Protein AF-A0A161MKR1-F1 (afdb_monomer_lite)

Foldseek 3Di:
DDPVVVVVVVVVVCVVVVDDDDDDDDPVLFPDPCLVVLLVVLVVQLVVLVVQLVVLVVQLVVLVVVQVVQVVVDVDDDPVSVVSNVVSVVSNVVSVVSNVVSVVSNVVSVVVRCVVSVHDDCVVVVVVLVVLLVVLVVVVVVVCVVDPDDDDDPDDQDPPPPDPCNLVVCSVVSVNNVNVVVCVSCVPVVPD

InterPro domains:
  IPR045842 Protein furry, C-terminal [PF19421] (5-180)

Sequence (192 aa):
ENLSTQLANLTEFLSLECEPPIVWFSPDKVASSHLADTLRFGMLELQEHLETFLDKKDQASECIESLKVTLKLQENADMSVVLDMGRSLYKLHFQLVLLLEAANKMYSALNTTAQENSLQNLSGDVVSIKKQLLRAEEEMGMTASSLGSGVSEPNKSPSLSVEPDTLVRLLQEAKWGPALDLARATRGSLGS

Secondary structure (DSSP, 8-state):
--HHHHHHHHHHHHHH--SPPP----GGG---TTHHHHHHHHHHHHHHHHHHHHHHHHHHHHHHHHHHHHHHHSSS--HHHHHHHHHHHHHHHHHHHHHHHHHHHHHHHHHHHHHHTT----HHHHHHHHHHHHHHHHHHHHHHHHS----------------TTHHHHHHHTT-HHHHHHHHHHTTTTS--

Structure (mmCIF, N/CA/C/O backbone):
data_AF-A0A161MKR1-F1
#
_entry.id   AF-A0A161MKR1-F1
#
loop_
_atom_site.group_PDB
_atom_site.id
_atom_site.type_symbol
_atom_site.label_atom_id
_atom_site.label_alt_id
_atom_site.label_comp_id
_atom_site.label_asym_id
_atom_site.label_entity_id
_atom_site.label_seq_id
_atom_site.pdbx_PDB_ins_code
_atom_site.Cartn_x
_atom_site.Cartn_y
_atom_site.Cartn_z
_atom_site.occupancy
_atom_site.B_iso_or_equiv
_atom_site.auth_seq_id
_atom_site.auth_comp_id
_atom_site.auth_asym_id
_atom_site.auth_atom_id
_atom_site.pdbx_PDB_model_num
ATOM 1 N N . GLU A 1 1 ? -0.820 21.288 15.936 1.00 54.22 1 GLU A N 1
ATOM 2 C CA . GLU A 1 1 ? -2.023 20.850 15.193 1.00 54.22 1 GLU A CA 1
ATOM 3 C C . GLU A 1 1 ? -2.731 19.771 16.000 1.00 54.22 1 GLU A C 1
ATOM 5 O O . GLU A 1 1 ? -2.058 19.063 16.740 1.00 54.22 1 GLU A O 1
ATOM 10 N N . ASN A 1 2 ? -4.062 19.687 15.945 1.00 84.19 2 ASN A N 1
ATOM 11 C CA . ASN A 1 2 ? -4.817 18.648 16.652 1.00 84.19 2 ASN A CA 1
ATOM 12 C C . ASN A 1 2 ? -4.744 17.337 15.843 1.00 84.19 2 ASN A C 1
ATOM 14 O O . ASN A 1 2 ? -4.875 17.376 14.622 1.00 84.19 2 ASN A O 1
ATOM 18 N N . LEU A 1 3 ? -4.562 16.192 16.511 1.00 74.69 3 LEU A N 1
ATOM 19 C CA . LEU A 1 3 ? -4.560 14.850 15.905 1.00 74.69 3 LEU A CA 1
ATOM 20 C C . LEU A 1 3 ? -5.773 14.617 14.989 1.00 74.69 3 LEU A C 1
ATOM 22 O O . LEU A 1 3 ? -5.644 14.011 13.931 1.00 74.69 3 LEU A O 1
ATOM 26 N N . SER A 1 4 ? -6.937 15.152 15.366 1.00 76.62 4 SER A N 1
ATOM 27 C CA . SER A 1 4 ? -8.156 15.105 14.554 1.00 76.62 4 SER A CA 1
ATOM 28 C C . SER A 1 4 ? -7.967 15.770 13.187 1.00 76.62 4 SER A C 1
ATOM 30 O O . SER A 1 4 ? -8.320 15.195 12.163 1.00 76.62 4 SER A O 1
ATOM 32 N N . THR A 1 5 ? -7.330 16.944 13.146 1.00 87.44 5 THR A N 1
ATOM 33 C CA . THR A 1 5 ? -7.027 17.657 11.896 1.00 87.44 5 THR A CA 1
ATOM 34 C C . THR A 1 5 ? -6.037 16.875 11.036 1.00 87.44 5 THR A C 1
ATOM 36 O O . THR A 1 5 ? -6.224 16.771 9.831 1.00 87.44 5 THR A O 1
ATOM 39 N N . GLN A 1 6 ? -5.011 16.274 11.645 1.00 81.44 6 GLN A N 1
ATOM 40 C CA . GLN A 1 6 ? -4.031 15.463 10.914 1.00 81.44 6 GLN A CA 1
ATOM 41 C C . GLN A 1 6 ? -4.669 14.209 10.301 1.00 81.44 6 GLN A C 1
ATOM 43 O O . GLN A 1 6 ? -4.416 13.897 9.140 1.00 81.44 6 GLN A O 1
ATOM 48 N N . LEU A 1 7 ? -5.540 13.523 11.049 1.00 75.69 7 LEU A N 1
ATOM 49 C CA . LEU A 1 7 ? -6.280 12.360 10.556 1.00 75.69 7 LEU A CA 1
ATOM 50 C C . LEU A 1 7 ? -7.296 12.734 9.471 1.00 75.69 7 LEU A C 1
ATOM 52 O O . LEU A 1 7 ? -7.432 11.997 8.496 1.00 75.69 7 LEU A O 1
ATOM 56 N N . ALA A 1 8 ? -7.980 13.872 9.607 1.00 82.81 8 ALA A N 1
ATOM 57 C CA . ALA A 1 8 ? -8.905 14.370 8.592 1.00 82.81 8 ALA A CA 1
ATOM 58 C C . ALA A 1 8 ? -8.176 14.669 7.276 1.00 82.81 8 ALA A C 1
ATOM 60 O O . ALA A 1 8 ? -8.580 14.161 6.235 1.00 82.81 8 ALA A O 1
ATOM 61 N N . ASN A 1 9 ? -7.053 15.390 7.341 1.00 86.06 9 ASN A N 1
ATOM 62 C CA . ASN A 1 9 ? -6.234 15.699 6.169 1.00 86.06 9 ASN A CA 1
ATOM 63 C C . ASN A 1 9 ? -5.685 14.428 5.507 1.00 86.06 9 ASN A C 1
ATOM 65 O O . ASN A 1 9 ? -5.695 14.317 4.285 1.00 86.06 9 ASN A O 1
ATOM 69 N N . LEU A 1 10 ? -5.224 13.454 6.303 1.00 77.69 10 LEU A N 1
ATOM 70 C CA . LEU A 1 10 ? -4.766 12.166 5.781 1.00 77.69 10 LEU A CA 1
ATOM 71 C C . LEU A 1 10 ? -5.905 11.409 5.087 1.00 77.69 10 LEU A C 1
ATOM 73 O O . LEU A 1 10 ? -5.704 10.851 4.016 1.00 77.69 10 LEU A O 1
ATOM 77 N N . THR A 1 11 ? -7.101 11.404 5.676 1.00 77.56 11 THR A N 1
ATOM 78 C CA . THR A 1 11 ? -8.274 10.729 5.101 1.00 77.56 11 THR A CA 1
ATOM 79 C C . THR A 1 11 ? -8.707 11.389 3.795 1.00 77.56 11 THR A C 1
ATOM 81 O O . THR A 1 11 ? -8.963 10.692 2.819 1.00 77.56 11 THR A O 1
ATOM 84 N N . GLU A 1 12 ? -8.752 12.722 3.756 1.00 84.19 12 GLU A N 1
ATOM 85 C CA . GLU A 1 12 ? -9.051 13.486 2.544 1.00 84.19 12 GLU A CA 1
ATOM 86 C C . GLU A 1 12 ? -8.019 13.194 1.450 1.00 84.19 12 GLU A C 1
ATOM 88 O O . GLU A 1 12 ? -8.390 12.823 0.338 1.00 84.19 12 GLU A O 1
ATOM 93 N N . PHE A 1 13 ? -6.728 13.241 1.783 1.00 80.62 13 PHE A N 1
ATOM 94 C CA . PHE A 1 13 ? -5.648 12.898 0.862 1.00 80.62 13 PHE A CA 1
ATOM 95 C C . PHE A 1 13 ? -5.786 11.474 0.297 1.00 80.62 13 PHE A C 1
ATOM 97 O O . PHE A 1 13 ? -5.771 11.291 -0.917 1.00 80.62 13 PHE A O 1
ATOM 104 N N . LEU A 1 14 ? -5.994 10.474 1.159 1.00 71.38 14 LEU A N 1
ATOM 105 C CA . LEU A 1 14 ? -6.173 9.077 0.745 1.00 71.38 14 LEU A CA 1
ATOM 106 C C . LEU A 1 14 ? -7.455 8.858 -0.072 1.00 71.38 14 LEU A C 1
ATOM 108 O O . LEU A 1 14 ? -7.502 7.963 -0.907 1.00 71.38 14 LEU A O 1
ATOM 112 N N . SER A 1 15 ? -8.496 9.664 0.150 1.00 71.81 15 SER A N 1
ATOM 113 C CA . SER A 1 15 ? -9.732 9.596 -0.638 1.00 71.81 15 SER A CA 1
ATOM 114 C C . SER A 1 15 ? -9.570 10.157 -2.055 1.00 71.81 15 SER A C 1
ATOM 116 O O . SER A 1 15 ? -10.265 9.717 -2.970 1.00 71.81 15 SER A O 1
ATOM 118 N N . LEU A 1 16 ? -8.644 11.103 -2.243 1.00 75.44 16 LEU A N 1
ATOM 119 C CA . LEU A 1 16 ? -8.325 11.710 -3.536 1.00 75.44 16 LEU A CA 1
ATOM 120 C C . LEU A 1 16 ? -7.340 10.845 -4.340 1.00 75.44 16 LEU A C 1
ATOM 122 O O . LEU A 1 16 ? -7.500 10.688 -5.549 1.00 75.44 16 LEU A O 1
ATOM 126 N N . GLU A 1 17 ? -6.366 10.235 -3.665 1.00 66.50 17 GLU A N 1
ATOM 127 C CA . GLU A 1 17 ? -5.363 9.342 -4.255 1.00 66.50 17 GLU A CA 1
ATOM 128 C C . GLU A 1 17 ? -5.824 7.876 -4.150 1.00 66.50 17 GLU A C 1
ATOM 130 O O . GLU A 1 17 ? -5.346 7.096 -3.330 1.00 66.50 17 GLU A O 1
ATOM 135 N N . CYS A 1 18 ? -6.802 7.494 -4.979 1.00 56.03 18 CYS A N 1
ATOM 136 C CA . CYS A 1 18 ? -7.419 6.157 -4.956 1.00 56.03 18 CYS A CA 1
ATOM 137 C C . CYS A 1 18 ? -6.529 5.021 -5.497 1.00 56.03 18 CYS A C 1
ATOM 139 O O . CYS A 1 18 ? -6.933 3.858 -5.442 1.00 56.03 18 CYS A O 1
ATOM 141 N N . GLU A 1 19 ? -5.357 5.321 -6.057 1.00 62.44 19 GLU A N 1
ATOM 142 C CA . GLU A 1 19 ? -4.510 4.305 -6.679 1.00 62.44 19 GLU A CA 1
ATOM 143 C C . GLU A 1 19 ? -3.335 3.952 -5.757 1.00 62.44 19 GLU A C 1
ATOM 145 O O . GLU A 1 19 ? -2.574 4.842 -5.367 1.00 62.44 19 GLU A O 1
ATOM 150 N N . PRO A 1 20 ? -3.162 2.671 -5.380 1.00 64.69 20 PRO A N 1
ATOM 151 C CA . PRO A 1 20 ? -2.010 2.266 -4.589 1.00 64.69 20 PRO A CA 1
ATOM 152 C C . PRO A 1 20 ? -0.715 2.602 -5.345 1.00 64.69 20 PRO A C 1
ATOM 154 O O . PRO A 1 20 ? -0.690 2.542 -6.578 1.00 64.69 20 PRO A O 1
ATOM 157 N N . PRO A 1 21 ? 0.379 2.937 -4.638 1.00 71.19 21 PRO A N 1
ATOM 158 C CA . PRO A 1 21 ? 1.634 3.284 -5.286 1.00 71.19 21 PRO A CA 1
ATOM 159 C C . PRO A 1 21 ? 2.131 2.105 -6.126 1.00 71.19 21 PRO A C 1
ATOM 161 O O . PRO A 1 21 ? 2.416 1.024 -5.609 1.00 71.19 21 PRO A O 1
ATOM 164 N N . ILE A 1 22 ? 2.244 2.322 -7.435 1.00 80.00 22 ILE A N 1
ATOM 165 C CA . ILE A 1 22 ? 2.792 1.334 -8.362 1.00 80.00 22 ILE A CA 1
ATOM 166 C C . ILE A 1 22 ? 4.293 1.578 -8.478 1.00 80.00 22 ILE A C 1
ATOM 168 O O . ILE A 1 22 ? 4.731 2.682 -8.802 1.00 80.00 22 ILE A O 1
ATOM 172 N N . VAL A 1 23 ? 5.085 0.536 -8.237 1.00 81.81 23 VAL A N 1
ATOM 173 C CA . VAL A 1 23 ? 6.545 0.610 -8.292 1.00 81.81 23 VAL A CA 1
ATOM 174 C C . VAL A 1 23 ? 7.048 -0.233 -9.454 1.00 81.81 23 VAL A C 1
ATOM 176 O O . VAL A 1 23 ? 6.822 -1.439 -9.498 1.00 81.81 23 VAL A O 1
ATOM 179 N N . TRP A 1 24 ? 7.759 0.415 -10.374 1.00 84.50 24 TRP A N 1
ATOM 180 C CA . TRP A 1 24 ? 8.442 -0.229 -11.490 1.00 84.50 24 TRP A CA 1
ATOM 181 C C . TRP A 1 24 ? 9.943 -0.015 -11.351 1.00 84.50 24 TRP A C 1
ATOM 183 O O . TRP A 1 24 ? 10.399 1.103 -11.119 1.00 84.50 24 TRP A O 1
ATOM 193 N N . PHE A 1 25 ? 10.715 -1.081 -11.519 1.00 81.50 25 PHE A N 1
ATOM 194 C CA . PHE A 1 25 ? 12.168 -1.016 -11.594 1.00 81.50 25 PHE A CA 1
ATOM 195 C C . PHE A 1 25 ? 12.673 -2.072 -12.572 1.00 81.50 25 PHE A C 1
ATOM 197 O O . PHE A 1 25 ? 12.031 -3.102 -12.767 1.00 81.50 25 PHE A O 1
ATOM 204 N N . SER A 1 26 ? 13.822 -1.817 -13.194 1.00 81.81 26 SER A N 1
ATOM 205 C CA . SER A 1 26 ? 14.483 -2.794 -14.058 1.00 81.81 26 SER A CA 1
ATOM 206 C C . SER A 1 26 ? 15.200 -3.832 -13.189 1.00 81.81 26 SER A C 1
ATOM 208 O O . SER A 1 26 ? 16.160 -3.456 -12.509 1.00 81.81 26 SER A O 1
ATOM 210 N N . PRO A 1 27 ? 14.796 -5.118 -13.205 1.00 74.88 27 PRO A N 1
ATOM 211 C CA . PRO A 1 27 ? 15.421 -6.143 -12.366 1.00 74.88 27 PRO A CA 1
ATOM 212 C C . PRO A 1 27 ? 16.925 -6.278 -12.634 1.00 74.88 27 PRO A C 1
ATOM 214 O O . PRO A 1 27 ? 17.706 -6.401 -11.698 1.00 74.88 27 PRO A O 1
ATOM 217 N N . ASP A 1 28 ? 17.347 -6.123 -13.894 1.00 81.38 28 ASP A N 1
ATOM 218 C CA . ASP A 1 28 ? 18.756 -6.207 -14.314 1.00 81.38 28 ASP A CA 1
ATOM 219 C C . ASP A 1 28 ? 19.642 -5.082 -13.756 1.00 81.38 28 ASP A C 1
ATOM 221 O O . ASP A 1 28 ? 20.869 -5.147 -13.825 1.00 81.38 28 ASP A O 1
ATOM 225 N N . LYS A 1 29 ? 19.026 -4.008 -13.248 1.00 80.81 29 LYS A N 1
ATOM 226 C CA . LYS A 1 29 ? 19.715 -2.857 -12.650 1.00 80.81 29 LYS A CA 1
ATOM 227 C C . LYS A 1 29 ? 19.766 -2.927 -11.128 1.00 80.81 29 LYS A C 1
ATOM 229 O O . LYS A 1 29 ? 20.368 -2.050 -10.520 1.00 80.81 29 LYS A O 1
ATOM 234 N N . VAL A 1 30 ? 19.147 -3.938 -10.520 1.00 82.38 30 VAL A N 1
ATOM 235 C CA . VAL A 1 30 ? 19.107 -4.117 -9.071 1.00 82.38 30 VAL A CA 1
ATOM 236 C C . VAL A 1 30 ? 19.958 -5.320 -8.689 1.00 82.38 30 VAL A C 1
ATOM 238 O O . VAL A 1 30 ? 19.573 -6.467 -8.894 1.00 82.38 30 VAL A O 1
ATOM 241 N N . ALA A 1 31 ? 21.107 -5.069 -8.067 1.00 67.75 31 ALA A N 1
ATOM 242 C CA . ALA A 1 31 ? 22.002 -6.102 -7.550 1.00 67.75 31 ALA A CA 1
ATOM 243 C C . ALA A 1 31 ? 21.529 -6.670 -6.193 1.00 67.75 31 ALA A C 1
ATOM 245 O O . ALA A 1 31 ? 22.330 -6.880 -5.286 1.00 67.75 31 ALA A O 1
ATOM 246 N N . SER A 1 32 ? 20.222 -6.895 -6.025 1.00 71.44 32 SER A N 1
ATOM 247 C CA . SER A 1 32 ? 19.640 -7.464 -4.804 1.00 71.44 32 SER A CA 1
ATOM 248 C C . SER A 1 32 ? 18.828 -8.707 -5.136 1.00 71.44 32 SER A C 1
ATOM 250 O O . SER A 1 32 ? 17.722 -8.621 -5.669 1.00 71.44 32 SER A O 1
ATOM 252 N N . SER A 1 33 ? 19.358 -9.873 -4.762 1.00 70.62 33 SER A N 1
ATOM 253 C CA . SER A 1 33 ? 18.673 -11.165 -4.897 1.00 70.62 33 SER A CA 1
ATOM 254 C C . SER A 1 33 ? 17.444 -11.302 -3.996 1.00 70.62 33 SER A C 1
ATOM 256 O O . SER A 1 33 ? 16.689 -12.253 -4.157 1.00 70.62 33 SER A O 1
ATOM 258 N N . HIS A 1 34 ? 17.242 -10.379 -3.049 1.00 83.62 34 HIS A N 1
ATOM 259 C CA . HIS A 1 34 ? 16.217 -10.493 -2.010 1.00 83.62 34 HIS A CA 1
ATOM 260 C C . HIS A 1 34 ? 15.197 -9.353 -2.011 1.00 83.62 34 HIS A C 1
ATOM 262 O O . HIS A 1 34 ? 14.230 -9.430 -1.254 1.00 83.62 34 HIS A O 1
ATOM 268 N N . LEU A 1 35 ? 15.361 -8.307 -2.836 1.00 87.94 35 LEU A N 1
ATOM 269 C CA . LEU A 1 35 ? 14.391 -7.205 -2.879 1.00 87.94 35 LEU A CA 1
ATOM 270 C C . LEU A 1 35 ? 12.998 -7.724 -3.255 1.00 87.94 35 LEU A C 1
ATOM 272 O O . LEU A 1 35 ? 12.030 -7.401 -2.577 1.00 87.94 35 LEU A O 1
ATOM 276 N N . ALA A 1 36 ? 12.899 -8.558 -4.293 1.00 85.50 36 ALA A N 1
ATOM 277 C CA . ALA A 1 36 ? 11.621 -9.106 -4.744 1.00 85.50 36 ALA A CA 1
ATOM 278 C C . ALA A 1 36 ? 10.895 -9.873 -3.625 1.00 85.50 36 ALA A C 1
ATOM 280 O O . ALA A 1 36 ? 9.714 -9.630 -3.381 1.00 85.50 36 ALA A O 1
ATOM 281 N N . ASP A 1 37 ? 11.613 -10.729 -2.896 1.00 89.69 37 ASP A N 1
ATOM 282 C CA . ASP A 1 37 ? 11.064 -11.469 -1.758 1.00 89.69 37 ASP A CA 1
ATOM 283 C C . ASP A 1 37 ? 10.696 -10.540 -0.597 1.00 89.69 37 ASP A C 1
ATOM 285 O O . ASP A 1 37 ? 9.618 -10.668 -0.025 1.00 89.69 37 ASP A O 1
ATOM 289 N N . THR A 1 38 ? 11.542 -9.553 -0.290 1.00 91.62 38 THR A N 1
ATOM 290 C CA . THR A 1 38 ? 11.280 -8.550 0.756 1.00 91.62 38 THR A CA 1
ATOM 291 C C . THR A 1 38 ? 9.985 -7.791 0.478 1.00 91.62 38 THR A C 1
ATOM 293 O O . THR A 1 38 ? 9.154 -7.637 1.369 1.00 91.62 38 THR A O 1
ATOM 296 N N . LEU A 1 39 ? 9.778 -7.352 -0.767 1.00 90.81 39 LEU A N 1
ATOM 297 C CA . LEU A 1 39 ? 8.555 -6.658 -1.169 1.00 90.81 39 LEU A CA 1
ATOM 298 C C . LEU A 1 39 ? 7.351 -7.595 -1.198 1.00 90.81 39 LEU A C 1
ATOM 300 O O . LEU A 1 39 ? 6.266 -7.193 -0.791 1.00 90.81 39 LEU A O 1
ATOM 304 N N . ARG A 1 40 ? 7.532 -8.842 -1.645 1.00 90.69 40 ARG A N 1
ATOM 305 C CA . ARG A 1 40 ? 6.470 -9.851 -1.660 1.00 90.69 40 ARG A CA 1
ATOM 306 C C . ARG A 1 40 ? 5.978 -10.158 -0.247 1.00 90.69 40 ARG A C 1
ATOM 308 O O . ARG A 1 40 ? 4.775 -10.123 -0.014 1.00 90.69 40 ARG A O 1
ATOM 315 N N . PHE A 1 41 ? 6.881 -10.453 0.685 1.00 94.94 41 PHE A N 1
ATOM 316 C CA . PHE A 1 41 ? 6.515 -10.734 2.074 1.00 94.94 41 PHE A CA 1
ATOM 317 C C . PHE A 1 41 ? 5.992 -9.487 2.785 1.00 94.94 41 PHE A C 1
ATOM 319 O O . PHE A 1 41 ? 4.982 -9.581 3.474 1.00 94.94 41 PHE A O 1
ATOM 326 N N . GLY A 1 42 ? 6.598 -8.321 2.545 1.00 94.06 42 GLY A N 1
ATOM 327 C CA . GLY A 1 42 ? 6.088 -7.053 3.064 1.00 94.06 42 GLY A CA 1
ATOM 328 C C . GLY A 1 42 ? 4.667 -6.750 2.581 1.00 94.06 42 GLY A C 1
ATOM 329 O O . GLY A 1 42 ? 3.843 -6.290 3.361 1.00 94.06 42 GLY A O 1
ATOM 330 N N . MET A 1 43 ? 4.338 -7.069 1.323 1.00 92.25 43 MET A N 1
ATOM 331 C CA . MET A 1 43 ? 2.982 -6.896 0.796 1.00 92.25 43 MET A CA 1
ATOM 332 C C . MET A 1 43 ? 1.974 -7.817 1.493 1.00 92.25 43 MET A C 1
ATOM 334 O O . MET A 1 43 ? 0.854 -7.397 1.766 1.00 92.25 43 MET A O 1
ATOM 338 N N . LEU A 1 44 ? 2.366 -9.059 1.799 1.00 95.81 44 LEU A N 1
ATOM 339 C CA . LEU A 1 44 ? 1.517 -9.988 2.551 1.00 95.81 44 LEU A CA 1
ATOM 340 C C . LEU A 1 44 ? 1.286 -9.499 3.989 1.00 95.81 44 LEU A C 1
ATOM 342 O O . LEU A 1 44 ? 0.151 -9.508 4.453 1.00 95.81 44 LEU A O 1
ATOM 346 N N . GLU A 1 45 ? 2.333 -9.013 4.662 1.00 97.00 45 GLU A N 1
ATOM 347 C CA . GLU A 1 45 ? 2.231 -8.398 5.995 1.00 97.00 45 GLU A CA 1
ATOM 348 C C . GLU A 1 45 ? 1.311 -7.165 5.971 1.00 97.00 45 GLU A C 1
ATOM 350 O O . GLU A 1 45 ? 0.418 -7.023 6.809 1.00 97.00 45 GLU A O 1
ATOM 355 N N . LEU A 1 46 ? 1.472 -6.294 4.969 1.00 94.44 46 LEU A N 1
ATOM 356 C CA . LEU A 1 46 ? 0.625 -5.119 4.775 1.00 94.44 46 LEU A CA 1
ATOM 357 C C . LEU A 1 46 ? -0.843 -5.510 4.556 1.00 94.44 46 LEU A C 1
ATOM 359 O O . LEU A 1 46 ? -1.736 -4.887 5.131 1.00 94.44 46 LEU A O 1
ATOM 363 N N . GLN A 1 47 ? -1.092 -6.545 3.750 1.00 94.69 47 GLN A N 1
ATOM 364 C CA . GLN A 1 47 ? -2.431 -7.067 3.495 1.00 94.69 47 GLN A CA 1
ATOM 365 C C . GLN A 1 47 ? -3.080 -7.596 4.780 1.00 94.69 47 GLN A C 1
ATOM 367 O O . GLN A 1 47 ? -4.223 -7.243 5.066 1.00 94.69 47 GLN A O 1
ATOM 372 N N . GLU A 1 48 ? -2.355 -8.380 5.579 1.00 97.88 48 GLU A N 1
ATOM 373 C CA . GLU A 1 48 ? -2.853 -8.907 6.854 1.00 97.88 48 GLU A CA 1
ATOM 374 C C . GLU A 1 48 ? -3.179 -7.776 7.842 1.00 97.88 48 GLU A C 1
ATOM 376 O O . GLU A 1 48 ? -4.229 -7.7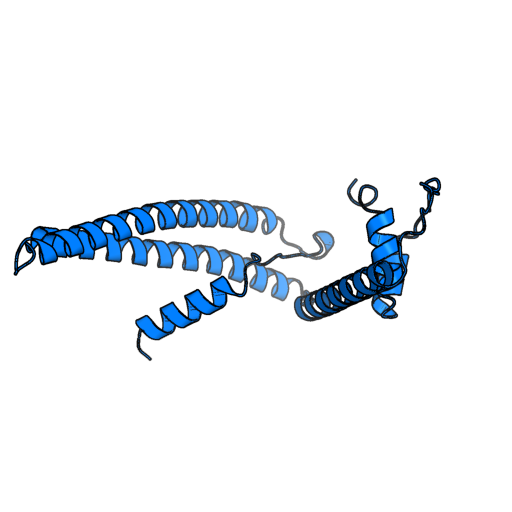75 8.496 1.00 97.88 48 GLU A O 1
ATOM 381 N N . HIS A 1 49 ? -2.311 -6.764 7.928 1.00 97.31 49 HIS A N 1
ATOM 382 C CA . HIS A 1 49 ? -2.571 -5.585 8.749 1.00 97.31 49 HIS A CA 1
ATOM 383 C C . HIS A 1 49 ? -3.773 -4.776 8.265 1.00 97.31 49 HIS A C 1
ATOM 385 O O . HIS A 1 49 ? -4.507 -4.254 9.107 1.00 97.31 49 HIS A O 1
ATOM 391 N N . LEU A 1 50 ? -3.989 -4.678 6.951 1.00 95.38 50 LEU A N 1
ATOM 392 C CA . LEU A 1 50 ? -5.126 -3.973 6.367 1.00 95.38 50 LEU A CA 1
ATOM 393 C C . LEU A 1 50 ? -6.440 -4.706 6.646 1.00 95.38 50 LEU A C 1
ATOM 395 O O . LEU A 1 50 ? -7.388 -4.078 7.108 1.00 95.38 50 LEU A O 1
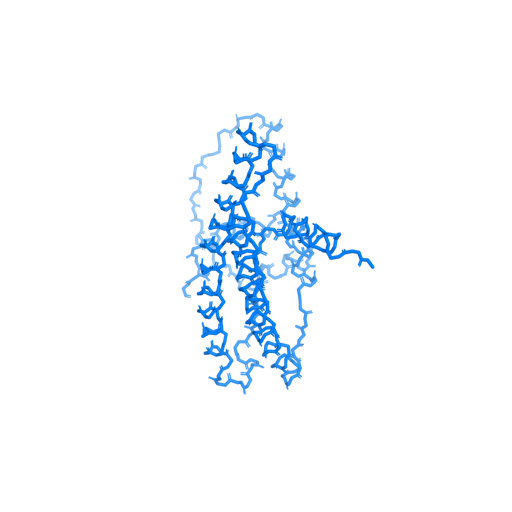ATOM 399 N N . GLU A 1 51 ? -6.490 -6.017 6.420 1.00 96.75 51 GLU A N 1
ATOM 400 C CA . GLU A 1 51 ? -7.660 -6.850 6.727 1.00 96.75 51 GLU A CA 1
ATOM 401 C C . GLU A 1 51 ? -8.032 -6.724 8.208 1.00 96.75 51 GLU A C 1
ATOM 403 O O . GLU A 1 51 ? -9.141 -6.324 8.563 1.00 96.75 51 GLU A O 1
ATOM 408 N N . THR A 1 52 ? -7.040 -6.893 9.082 1.00 98.19 52 THR A N 1
ATOM 409 C CA . THR A 1 52 ? -7.221 -6.746 10.526 1.00 98.19 52 THR A CA 1
ATOM 410 C C . THR A 1 52 ? -7.651 -5.325 10.927 1.00 98.19 52 THR A C 1
ATOM 412 O O . THR A 1 52 ? -8.385 -5.136 11.903 1.00 98.19 52 THR A O 1
ATOM 415 N N . PHE A 1 53 ? -7.161 -4.294 10.230 1.00 96.62 53 PHE A N 1
ATOM 416 C CA . PHE A 1 53 ? -7.564 -2.907 10.462 1.00 96.62 53 PHE A CA 1
ATOM 417 C C . PHE A 1 53 ? -9.034 -2.692 10.098 1.00 96.62 53 PHE A C 1
ATOM 419 O O . PHE A 1 53 ? -9.753 -2.056 10.869 1.00 96.62 53 PHE A O 1
ATOM 426 N N . LEU A 1 54 ? -9.490 -3.247 8.971 1.00 95.50 54 LEU A N 1
ATOM 427 C CA . LEU A 1 54 ? -10.882 -3.159 8.531 1.00 95.50 54 LEU A CA 1
ATOM 428 C C . LEU A 1 54 ? -11.830 -3.841 9.527 1.00 95.50 54 LEU A C 1
ATOM 430 O O . LEU A 1 54 ? -12.798 -3.207 9.946 1.00 95.50 54 LEU A O 1
ATOM 434 N N . ASP A 1 55 ? -11.488 -5.034 10.020 1.00 97.88 55 ASP A N 1
ATOM 435 C CA . ASP A 1 55 ? -12.267 -5.722 11.060 1.00 97.88 55 ASP A CA 1
ATOM 436 C C . ASP A 1 55 ? -12.376 -4.892 12.347 1.00 97.88 55 ASP A C 1
ATOM 438 O O . ASP A 1 55 ? -13.441 -4.753 12.953 1.00 97.88 55 ASP A O 1
ATOM 442 N N . LYS A 1 56 ? -11.257 -4.303 12.787 1.00 97.12 56 LYS A N 1
ATOM 443 C CA . LYS A 1 56 ? -11.230 -3.440 13.976 1.00 97.12 56 LYS A CA 1
ATOM 444 C C . LYS A 1 56 ? -12.000 -2.139 13.763 1.00 97.12 56 LYS A C 1
ATOM 446 O O . LYS A 1 56 ? -12.549 -1.602 14.725 1.00 97.12 56 LYS A O 1
ATOM 451 N N . LYS A 1 57 ? -12.029 -1.618 12.534 1.00 96.00 57 LYS A N 1
ATOM 452 C CA . LYS A 1 57 ? -12.777 -0.410 12.169 1.00 96.00 57 LYS A CA 1
ATOM 453 C C . LYS A 1 57 ? -14.275 -0.681 12.276 1.00 96.00 57 LYS A C 1
ATOM 455 O O . LYS A 1 57 ? -14.988 0.137 12.856 1.00 96.00 57 LYS A O 1
ATOM 460 N N . ASP A 1 58 ? -14.728 -1.839 11.806 1.00 97.06 58 ASP A N 1
ATOM 461 C CA . ASP A 1 58 ? -16.127 -2.249 11.924 1.00 97.06 58 ASP A CA 1
ATOM 462 C C . ASP A 1 58 ? -16.512 -2.469 13.402 1.00 97.06 58 ASP A C 1
ATOM 464 O O . ASP A 1 58 ? -17.487 -1.879 13.869 1.00 97.06 58 ASP A O 1
ATOM 468 N N . GLN A 1 59 ? -15.672 -3.150 14.197 1.00 96.31 59 GLN A N 1
ATOM 469 C CA . GLN A 1 59 ? -15.870 -3.280 15.656 1.00 96.31 59 GLN A CA 1
ATOM 470 C C . GLN A 1 59 ? -15.936 -1.923 16.375 1.00 96.31 59 GLN A C 1
ATOM 472 O O . GLN A 1 59 ? -16.767 -1.711 17.260 1.00 96.31 59 GLN A O 1
ATOM 477 N N . ALA A 1 60 ? -15.059 -0.980 16.018 1.00 96.25 60 ALA A N 1
ATOM 478 C CA . ALA A 1 60 ? -15.085 0.357 16.600 1.00 96.25 60 ALA A CA 1
ATOM 479 C C . ALA A 1 60 ? -16.367 1.115 16.238 1.00 96.25 60 ALA A C 1
ATOM 481 O O . ALA A 1 60 ? -16.952 1.772 17.101 1.00 96.25 60 ALA A O 1
ATOM 482 N N . SER A 1 61 ? -16.835 0.975 14.995 1.00 95.38 61 SER A N 1
ATOM 483 C CA . SER A 1 61 ? -18.100 1.547 14.537 1.00 95.38 61 SER A CA 1
ATOM 484 C C . SER A 1 61 ? -19.295 0.992 15.320 1.00 95.38 61 SER A C 1
ATOM 486 O O . SER A 1 61 ? -20.161 1.761 15.740 1.00 95.38 61 SER A O 1
ATOM 488 N N . GLU A 1 62 ? -19.327 -0.315 15.585 1.00 95.44 62 GLU A N 1
ATOM 489 C CA . GLU A 1 62 ? -20.372 -0.951 16.399 1.00 95.44 62 GLU A CA 1
ATOM 490 C C . GLU A 1 62 ? -20.376 -0.439 17.847 1.00 95.44 62 GLU A C 1
ATOM 492 O O . GLU A 1 62 ? -21.436 -0.099 18.379 1.00 95.44 62 GLU A O 1
ATOM 497 N N . CYS A 1 63 ? -19.203 -0.308 18.483 1.00 94.12 63 CYS A N 1
ATOM 498 C CA . CYS A 1 63 ? -19.107 0.255 19.834 1.00 94.12 63 CYS A CA 1
ATOM 499 C C . CYS A 1 63 ? -19.599 1.710 19.894 1.00 94.12 63 CYS A C 1
ATOM 501 O O . CYS A 1 63 ? -20.292 2.087 20.842 1.00 94.12 63 CYS A O 1
ATOM 503 N N . ILE A 1 64 ? -19.265 2.524 18.885 1.00 94.50 64 ILE A N 1
ATOM 504 C CA . ILE A 1 64 ? -19.729 3.915 18.785 1.00 94.50 64 ILE A CA 1
ATOM 505 C C . ILE A 1 64 ? -21.253 3.965 18.640 1.00 94.50 64 ILE A C 1
ATOM 507 O O . ILE A 1 64 ? -21.907 4.767 19.311 1.00 94.50 64 ILE A O 1
ATOM 511 N N . GLU A 1 65 ? -21.839 3.117 17.793 1.00 92.88 65 GLU A N 1
ATOM 512 C CA . GLU A 1 65 ? -23.293 3.088 17.621 1.00 92.88 65 GLU A CA 1
ATOM 513 C C . GLU A 1 65 ? -24.004 2.612 18.895 1.00 92.88 65 GLU A C 1
ATOM 515 O O . GLU A 1 65 ? -24.986 3.226 19.312 1.00 92.88 65 GLU A O 1
ATOM 520 N N . SER A 1 66 ? -23.460 1.604 19.583 1.00 90.81 66 SER A N 1
ATOM 521 C CA . SER A 1 66 ? -23.968 1.144 20.883 1.00 90.81 66 SER A CA 1
ATOM 522 C C . SER A 1 66 ? -23.971 2.261 21.937 1.00 90.81 66 SER A C 1
ATOM 524 O O . SER A 1 66 ? -24.974 2.478 22.629 1.00 90.81 66 SER A O 1
ATOM 526 N N . LEU A 1 67 ? -22.893 3.052 22.011 1.00 91.31 67 LEU A N 1
ATOM 527 C CA . LEU A 1 67 ? -22.833 4.212 22.900 1.00 91.31 67 LEU A CA 1
ATOM 528 C C . LEU A 1 67 ? -23.889 5.264 22.527 1.00 91.31 67 LEU A C 1
ATOM 530 O O . LEU A 1 67 ? -24.588 5.771 23.404 1.00 91.31 67 LEU A O 1
ATOM 534 N N . LYS A 1 68 ? -24.051 5.568 21.232 1.00 90.94 68 LYS A N 1
ATOM 535 C CA . LYS A 1 68 ? -25.069 6.518 20.748 1.00 90.94 68 LYS A CA 1
ATOM 536 C C . LYS A 1 68 ? -26.487 6.072 21.095 1.00 90.94 68 LYS A C 1
ATOM 538 O O . LYS A 1 68 ? -27.308 6.911 21.457 1.00 90.94 68 LYS A O 1
ATOM 543 N N . VAL A 1 69 ? -26.788 4.779 20.979 1.00 90.69 69 VAL A N 1
ATOM 544 C CA . VAL A 1 69 ? -28.087 4.215 21.375 1.00 90.69 69 VAL A CA 1
ATOM 545 C C . VAL A 1 69 ? -28.287 4.339 22.885 1.00 90.69 69 VAL A C 1
ATOM 547 O O . VAL A 1 69 ? -29.336 4.812 23.317 1.00 90.69 69 VAL A O 1
ATOM 550 N N . THR A 1 70 ? -27.273 3.999 23.683 1.00 88.44 70 THR A N 1
ATOM 551 C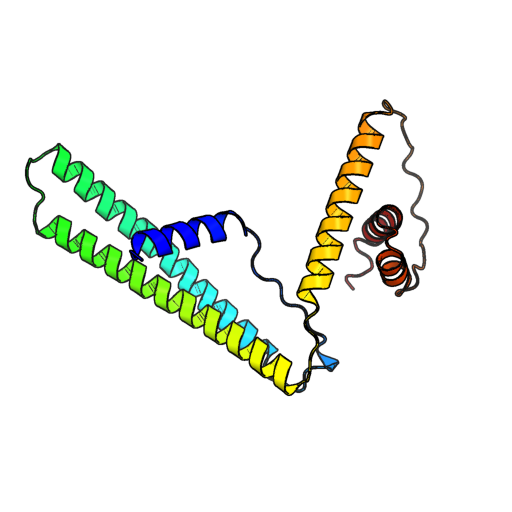 CA . THR A 1 70 ? -27.332 4.089 25.152 1.00 88.44 70 THR A CA 1
ATOM 552 C C . THR A 1 70 ? -27.614 5.520 25.614 1.00 88.44 70 THR A C 1
ATOM 554 O O . THR A 1 70 ? -28.532 5.735 26.399 1.00 88.44 70 THR A O 1
ATOM 557 N N . LEU A 1 71 ? -26.912 6.509 25.049 1.00 88.75 71 LEU A N 1
ATOM 558 C CA . LEU A 1 71 ? -27.110 7.934 25.353 1.00 88.75 71 LEU A CA 1
ATOM 559 C C . LEU A 1 71 ? -28.493 8.472 24.944 1.00 88.75 71 LEU A C 1
ATOM 561 O O . LEU A 1 71 ? -28.950 9.473 25.487 1.00 88.75 71 LEU A O 1
ATOM 565 N N . LYS A 1 72 ? -29.166 7.845 23.970 1.00 89.00 72 LYS A N 1
ATOM 566 C CA . LYS A 1 72 ? -30.546 8.203 23.595 1.00 89.00 72 LYS A CA 1
ATOM 567 C C . LYS A 1 72 ? -31.586 7.610 24.545 1.00 89.00 72 LYS A C 1
ATOM 569 O O . LYS A 1 72 ? -32.670 8.172 24.669 1.00 89.00 72 LYS A O 1
ATOM 574 N N . LEU A 1 73 ? -31.292 6.459 25.150 1.00 87.81 73 LEU A N 1
ATOM 575 C CA . LEU A 1 73 ? -32.213 5.727 26.025 1.00 87.81 73 LEU A CA 1
ATOM 576 C C . LEU A 1 73 ? -32.052 6.101 27.503 1.00 87.81 73 LEU A C 1
ATOM 578 O O . LEU A 1 73 ? -33.004 5.972 28.270 1.00 87.81 73 LEU A O 1
ATOM 582 N N . GLN A 1 74 ? -30.864 6.546 27.907 1.00 81.94 74 GLN A N 1
ATOM 583 C CA . GLN A 1 74 ? -30.526 6.939 29.272 1.00 81.94 74 GLN A CA 1
ATOM 584 C C . GLN A 1 74 ? -29.669 8.209 29.238 1.00 81.94 74 GLN A C 1
ATOM 586 O O . GLN A 1 74 ? -28.801 8.343 28.381 1.00 81.94 74 GLN A O 1
ATOM 591 N N . GLU A 1 75 ? -29.881 9.131 30.184 1.00 74.19 75 GLU A N 1
ATOM 592 C CA . GLU A 1 75 ? -29.117 10.392 30.242 1.00 74.19 75 GLU A CA 1
ATOM 593 C C . GLU A 1 75 ? -27.609 10.169 30.448 1.00 74.19 75 GLU A C 1
ATOM 595 O O . GLU A 1 75 ? -26.805 10.989 30.010 1.00 74.19 75 GLU A O 1
ATOM 600 N N . ASN A 1 76 ? -27.218 9.046 31.063 1.00 76.88 76 ASN A N 1
ATOM 601 C CA . ASN A 1 76 ? -25.825 8.693 31.319 1.00 76.88 76 ASN A CA 1
ATOM 602 C C . ASN A 1 76 ? -25.499 7.321 30.728 1.00 76.88 76 ASN A C 1
ATOM 604 O O . ASN A 1 76 ? -26.184 6.340 31.013 1.00 76.88 76 ASN A O 1
ATOM 608 N N . ALA A 1 77 ? -24.422 7.249 29.944 1.00 77.56 77 ALA A N 1
ATOM 609 C CA . ALA A 1 77 ? -23.890 5.977 29.475 1.00 77.56 77 ALA A CA 1
ATOM 610 C C . ALA A 1 77 ? -23.251 5.197 30.630 1.00 77.56 77 ALA A C 1
ATOM 612 O O . ALA A 1 77 ? -22.532 5.772 31.451 1.00 77.56 77 ALA A O 1
ATOM 613 N N . ASP A 1 78 ? -23.471 3.881 30.659 1.00 85.56 78 ASP A N 1
ATOM 614 C CA . ASP A 1 78 ? -22.730 2.989 31.547 1.00 85.56 78 ASP A CA 1
ATOM 615 C C . ASP A 1 78 ? -21.223 3.110 31.257 1.00 85.56 78 ASP A C 1
ATOM 617 O O . ASP A 1 78 ? -20.777 3.084 30.105 1.00 85.56 78 ASP A O 1
ATOM 621 N N . MET A 1 79 ? -20.432 3.239 32.324 1.00 88.75 79 MET A N 1
ATOM 622 C CA . MET A 1 79 ? -18.973 3.271 32.275 1.00 88.75 79 MET A CA 1
ATOM 623 C C . MET A 1 79 ? -18.418 2.066 31.501 1.00 88.75 79 MET A C 1
ATOM 625 O O . MET A 1 79 ? -17.414 2.212 30.806 1.00 88.75 79 MET A O 1
ATOM 629 N N . SER A 1 80 ? -19.074 0.900 31.576 1.00 88.38 80 SER A N 1
ATOM 630 C CA . SER A 1 80 ? -18.682 -0.301 30.825 1.00 88.38 80 SER A CA 1
ATOM 631 C C . SER A 1 80 ? -18.677 -0.065 29.305 1.00 88.38 80 SER A C 1
ATOM 633 O O . SER A 1 80 ? -17.666 -0.314 28.651 1.00 88.38 80 SER A O 1
ATOM 635 N N . VAL A 1 81 ? -19.740 0.539 28.762 1.00 89.44 81 VAL A N 1
ATOM 636 C CA . VAL A 1 81 ? -19.904 0.838 27.328 1.00 89.44 81 VAL A CA 1
ATOM 637 C C . VAL A 1 81 ? -18.859 1.847 26.854 1.00 89.44 81 VAL A C 1
ATOM 639 O O . VAL A 1 81 ? -18.268 1.695 25.783 1.00 89.44 81 VAL A O 1
ATOM 642 N N . VAL A 1 82 ? -18.584 2.868 27.671 1.00 90.56 82 VAL A N 1
ATOM 643 C CA . VAL A 1 82 ? -17.544 3.865 27.375 1.00 90.56 82 VAL A CA 1
ATOM 644 C C . VAL A 1 82 ? -16.156 3.216 27.341 1.00 90.56 82 VAL A C 1
ATOM 646 O O . VAL A 1 82 ? -15.359 3.512 26.447 1.00 90.56 82 VAL A O 1
ATOM 649 N N . LEU A 1 83 ? -15.859 2.318 28.285 1.00 93.44 83 LEU A N 1
ATOM 650 C CA . LEU A 1 83 ? -14.585 1.596 28.334 1.00 93.44 83 LEU A CA 1
ATOM 651 C C . LEU A 1 83 ? -14.416 0.635 27.152 1.00 93.44 83 LEU A C 1
ATOM 653 O O . LEU A 1 83 ? -13.316 0.547 26.601 1.00 93.44 83 LEU A O 1
ATOM 657 N N . ASP A 1 84 ? -15.482 -0.045 26.734 1.00 92.69 84 ASP A N 1
ATOM 658 C CA . ASP A 1 84 ? -15.456 -0.936 25.574 1.00 92.69 84 ASP A CA 1
ATOM 659 C C . ASP A 1 84 ? -15.202 -0.163 24.275 1.00 92.69 84 ASP A C 1
ATOM 661 O O . ASP A 1 84 ? -14.340 -0.559 23.484 1.00 92.69 84 ASP A O 1
ATOM 665 N N . MET A 1 85 ? -15.844 0.999 24.101 1.00 94.00 85 MET A N 1
ATOM 666 C CA . MET A 1 85 ? -15.551 1.902 22.984 1.00 94.00 85 MET A CA 1
ATOM 667 C C . MET A 1 85 ? -14.102 2.401 23.023 1.00 94.00 85 MET A C 1
ATOM 669 O O . MET A 1 85 ? -13.403 2.361 22.011 1.00 94.00 85 MET A O 1
ATOM 673 N N . GLY A 1 86 ? -13.612 2.828 24.190 1.00 94.56 86 GLY A N 1
ATOM 674 C CA . GLY A 1 86 ? -12.217 3.245 24.350 1.00 94.56 86 GLY A CA 1
ATOM 675 C C . GLY A 1 86 ? -11.229 2.133 23.979 1.00 94.56 86 GLY A C 1
ATOM 676 O O . GLY A 1 86 ? -10.228 2.380 23.303 1.00 94.56 86 GLY A O 1
ATOM 677 N N . ARG A 1 87 ? -11.530 0.885 24.357 1.00 96.75 87 ARG A N 1
ATOM 678 C CA . ARG A 1 87 ? -10.715 -0.289 24.025 1.00 96.75 87 ARG A CA 1
ATOM 679 C C . ARG A 1 87 ? -10.726 -0.597 22.528 1.00 96.75 87 ARG A C 1
ATOM 681 O O . ARG A 1 87 ? -9.667 -0.934 21.995 1.00 96.75 87 ARG A O 1
ATOM 688 N N . SER A 1 88 ? -11.873 -0.513 21.850 1.00 97.62 88 SER A N 1
ATOM 689 C CA . SER A 1 88 ? -11.934 -0.778 20.405 1.00 97.62 88 SER A CA 1
ATOM 690 C C . SER A 1 88 ? -11.222 0.314 19.601 1.00 97.62 88 SER A C 1
ATOM 692 O O . SER A 1 88 ? -10.434 -0.013 18.716 1.00 97.62 88 SER A O 1
ATOM 694 N N . LEU A 1 89 ? -11.360 1.587 19.993 1.00 95.50 89 LEU A N 1
ATOM 695 C CA . LEU A 1 89 ? -10.617 2.707 19.405 1.00 95.50 89 LEU A CA 1
ATOM 696 C C . LEU A 1 89 ? -9.102 2.561 19.587 1.00 95.50 89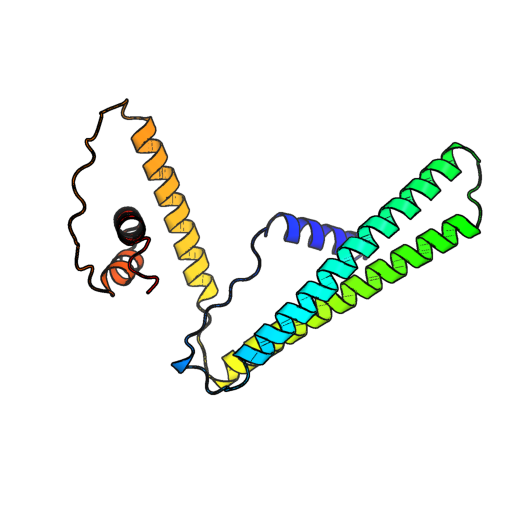 LEU A C 1
ATOM 698 O O . LEU A 1 89 ? -8.347 2.761 18.637 1.00 95.50 89 LEU A O 1
ATOM 702 N N . TYR A 1 90 ? -8.646 2.165 20.780 1.00 96.44 90 TYR A N 1
ATOM 703 C CA . TYR A 1 90 ? -7.226 1.903 21.021 1.00 96.44 90 TYR A CA 1
ATOM 704 C C . TYR A 1 90 ? -6.696 0.779 20.123 1.00 96.44 90 TYR A C 1
ATOM 706 O O . TYR A 1 90 ? -5.647 0.930 19.499 1.00 96.44 90 TYR A O 1
ATOM 714 N N . LYS A 1 91 ? -7.433 -0.335 20.009 1.00 97.62 91 LYS A N 1
ATOM 715 C CA . LYS A 1 91 ? -7.056 -1.454 19.132 1.00 97.62 91 LYS A CA 1
ATOM 716 C C . LYS A 1 91 ? -7.007 -1.037 17.663 1.00 97.62 91 LYS A C 1
ATOM 718 O O . LYS A 1 91 ? -6.079 -1.442 16.968 1.00 97.62 91 LYS A O 1
ATOM 723 N N . LEU A 1 92 ? -7.983 -0.253 17.203 1.00 96.38 92 LEU A N 1
ATOM 724 C CA . LEU A 1 92 ? -8.023 0.286 15.846 1.00 96.38 92 LEU A CA 1
ATOM 725 C C . LEU A 1 92 ? -6.801 1.166 15.566 1.00 96.38 92 LEU A C 1
ATOM 727 O O . LEU A 1 92 ? -6.106 0.958 14.576 1.00 96.38 92 LEU A O 1
ATOM 731 N N . HIS A 1 93 ? -6.504 2.105 16.468 1.00 93.56 93 HIS A N 1
ATOM 732 C CA . HIS A 1 93 ? -5.338 2.975 16.349 1.00 93.56 93 HIS A CA 1
ATOM 733 C C . HIS A 1 93 ? -4.027 2.183 16.351 1.00 93.56 93 HIS A C 1
ATOM 735 O O . HIS A 1 93 ? -3.179 2.397 15.491 1.00 93.56 93 HIS A O 1
ATOM 741 N N . PHE A 1 94 ? -3.872 1.236 17.276 1.00 97.06 94 PHE A N 1
ATOM 742 C CA . PHE A 1 94 ? -2.695 0.374 17.319 1.00 97.06 94 PHE A CA 1
ATOM 743 C C . PHE A 1 94 ? -2.511 -0.395 16.003 1.00 97.06 94 PHE A C 1
ATOM 745 O O . PHE A 1 94 ? -1.405 -0.466 15.478 1.00 97.06 94 PHE A O 1
ATOM 752 N N . GLN A 1 95 ? -3.599 -0.903 15.420 1.00 97.69 95 GLN A N 1
ATOM 753 C CA . GLN A 1 95 ? -3.531 -1.581 14.128 1.00 97.69 95 GLN A CA 1
ATOM 754 C C . GLN A 1 95 ? -3.167 -0.639 12.973 1.00 97.69 95 GLN A C 1
ATOM 756 O O . GLN A 1 95 ? -2.429 -1.050 12.082 1.00 97.69 95 GLN A O 1
ATOM 761 N N . LEU A 1 96 ? -3.629 0.618 12.995 1.00 93.94 96 LEU A N 1
ATOM 762 C CA . LEU A 1 96 ? -3.203 1.636 12.029 1.00 93.94 96 LEU A CA 1
ATOM 763 C C . LEU A 1 96 ? -1.692 1.878 12.102 1.00 93.94 96 LEU A C 1
ATOM 765 O O . LEU A 1 96 ? -1.042 1.991 11.068 1.00 93.94 96 LEU A O 1
ATOM 769 N N . VAL A 1 97 ? -1.128 1.932 13.312 1.00 95.00 97 VAL A N 1
ATOM 770 C CA . VAL A 1 97 ? 0.321 2.086 13.504 1.00 95.00 97 VAL A CA 1
ATOM 771 C C . VAL A 1 97 ? 1.078 0.918 12.873 1.00 95.00 97 VAL A C 1
ATOM 773 O O . VAL A 1 97 ? 2.017 1.162 12.123 1.00 95.00 97 VAL A O 1
ATOM 776 N N . LEU A 1 98 ? 0.640 -0.326 13.100 1.00 97.25 98 LEU A N 1
ATOM 777 C CA . LEU A 1 98 ? 1.258 -1.509 12.483 1.00 97.25 98 LEU A CA 1
ATOM 778 C C . LEU A 1 98 ? 1.184 -1.474 10.950 1.00 97.25 98 LEU A C 1
ATOM 780 O O . LEU A 1 98 ? 2.174 -1.747 10.275 1.00 97.25 98 LEU A O 1
ATOM 784 N N . LEU A 1 99 ? 0.033 -1.078 10.397 1.00 94.44 99 LEU A N 1
ATOM 785 C CA . LEU A 1 99 ? -0.151 -0.926 8.953 1.00 94.44 99 LEU A CA 1
ATOM 786 C C . LEU A 1 99 ? 0.827 0.105 8.362 1.00 94.44 99 LEU A C 1
ATOM 788 O O . LEU A 1 99 ? 1.487 -0.166 7.359 1.00 94.44 99 LEU A O 1
ATOM 792 N N . LEU A 1 100 ? 0.950 1.273 9.002 1.00 91.81 100 LEU A N 1
ATOM 793 C CA . LEU A 1 100 ? 1.883 2.323 8.585 1.00 91.81 100 LEU A CA 1
ATOM 794 C C . LEU A 1 100 ? 3.345 1.885 8.736 1.00 91.81 100 LEU A C 1
ATOM 796 O O . LEU A 1 100 ? 4.171 2.208 7.884 1.00 91.81 100 LEU A O 1
ATOM 800 N N . GLU A 1 101 ? 3.673 1.140 9.791 1.00 95.81 101 GLU A N 1
ATOM 801 C CA . GLU A 1 101 ? 5.017 0.611 10.012 1.00 95.81 101 GLU A CA 1
ATOM 802 C C . GLU A 1 101 ? 5.414 -0.388 8.917 1.00 95.81 101 GLU A C 1
ATOM 804 O O . GLU A 1 101 ? 6.503 -0.266 8.354 1.00 95.81 101 GLU A O 1
ATOM 809 N N . ALA A 1 102 ? 4.531 -1.327 8.560 1.00 95.56 102 ALA A N 1
ATOM 810 C CA . ALA A 1 102 ? 4.761 -2.279 7.471 1.00 95.56 102 ALA A CA 1
ATOM 811 C C . ALA A 1 102 ? 4.934 -1.570 6.115 1.00 95.56 102 ALA A C 1
ATOM 813 O O . ALA A 1 102 ? 5.899 -1.836 5.392 1.00 95.56 102 ALA A O 1
ATOM 814 N N . ALA A 1 103 ? 4.076 -0.590 5.807 1.00 92.25 103 ALA A N 1
ATOM 815 C CA . ALA A 1 103 ? 4.210 0.226 4.598 1.00 92.25 103 ALA A CA 1
ATOM 816 C C . ALA A 1 103 ? 5.555 0.971 4.562 1.00 92.25 103 ALA A C 1
ATOM 818 O O . ALA A 1 103 ? 6.260 0.969 3.549 1.00 92.25 103 ALA A O 1
ATOM 819 N N . ASN A 1 104 ? 5.950 1.572 5.687 1.00 93.94 104 ASN A N 1
ATOM 820 C CA . ASN A 1 104 ? 7.202 2.310 5.792 1.00 93.94 104 ASN A CA 1
ATOM 821 C C . ASN A 1 104 ? 8.436 1.399 5.684 1.00 93.94 104 ASN A C 1
ATOM 823 O O . ASN A 1 104 ? 9.438 1.804 5.092 1.00 93.94 104 ASN A O 1
ATOM 827 N N . LYS A 1 105 ? 8.378 0.165 6.204 1.00 95.12 105 LYS A N 1
ATOM 828 C CA . LYS A 1 105 ? 9.442 -0.842 6.032 1.00 95.12 105 LYS A CA 1
ATOM 829 C C . LYS A 1 105 ? 9.661 -1.165 4.555 1.00 95.12 105 LYS A C 1
ATOM 831 O O . LYS A 1 105 ? 10.799 -1.117 4.088 1.00 95.12 105 LYS A O 1
ATOM 836 N N . MET A 1 106 ? 8.587 -1.423 3.805 1.00 92.75 106 MET A N 1
ATOM 837 C CA . MET A 1 106 ? 8.672 -1.677 2.362 1.00 92.75 106 MET A CA 1
ATOM 838 C C . MET A 1 106 ? 9.207 -0.470 1.590 1.00 92.75 106 MET A C 1
ATOM 840 O O . MET A 1 106 ? 10.101 -0.616 0.755 1.00 92.75 106 MET A O 1
ATOM 844 N N . TYR A 1 107 ? 8.691 0.725 1.887 1.00 91.88 107 TYR A N 1
ATOM 845 C CA . TYR A 1 107 ? 9.170 1.965 1.278 1.00 91.88 107 TYR A CA 1
ATOM 846 C C . TYR A 1 107 ? 10.664 2.183 1.544 1.00 91.88 107 TYR A C 1
ATOM 848 O O . TYR A 1 107 ? 11.422 2.512 0.632 1.00 91.88 107 TYR A O 1
ATOM 856 N N . SER A 1 108 ? 11.106 1.943 2.778 1.00 94.19 108 SER A N 1
ATOM 857 C CA . SER A 1 108 ? 12.514 2.064 3.158 1.00 94.19 108 SER A CA 1
ATOM 858 C C . SER A 1 108 ? 13.387 1.076 2.385 1.00 94.19 108 SER A C 1
ATOM 860 O O . SER A 1 108 ? 14.409 1.482 1.840 1.00 94.19 108 SER A O 1
ATOM 862 N N . ALA A 1 109 ? 12.965 -0.187 2.254 1.00 92.44 109 ALA A N 1
ATOM 863 C CA . ALA A 1 109 ? 13.690 -1.195 1.476 1.00 92.44 109 ALA A CA 1
ATOM 864 C C . ALA A 1 109 ? 13.847 -0.792 -0.003 1.00 92.44 109 ALA A C 1
ATOM 866 O O . ALA A 1 109 ? 14.942 -0.902 -0.566 1.00 92.44 109 ALA A O 1
ATOM 867 N N . LEU A 1 110 ? 12.774 -0.274 -0.614 1.00 91.00 110 LEU A N 1
ATOM 868 C CA . LEU A 1 110 ? 12.798 0.274 -1.974 1.00 91.00 110 LEU A CA 1
ATOM 869 C C . LEU A 1 110 ? 13.771 1.443 -2.096 1.00 91.00 110 LEU A C 1
ATOM 871 O O . LEU A 1 110 ? 14.619 1.446 -2.986 1.00 91.00 110 LEU A O 1
ATOM 875 N N . ASN A 1 111 ? 13.658 2.428 -1.206 1.00 90.94 111 ASN A N 1
ATOM 876 C CA . ASN A 1 111 ? 14.462 3.640 -1.269 1.00 90.94 111 ASN A CA 1
ATOM 877 C C . ASN A 1 111 ? 15.953 3.345 -1.049 1.00 90.94 111 ASN A C 1
ATOM 879 O O . ASN A 1 111 ? 16.790 3.847 -1.795 1.00 90.94 111 ASN A O 1
ATOM 883 N N . THR A 1 112 ? 16.289 2.490 -0.080 1.00 93.00 112 THR A N 1
ATOM 884 C CA . THR A 1 112 ? 17.665 2.030 0.146 1.00 93.00 112 THR A CA 1
ATOM 885 C C . THR A 1 112 ? 18.211 1.324 -1.090 1.00 93.00 112 THR A C 1
ATOM 887 O O . THR A 1 112 ? 19.278 1.692 -1.577 1.00 93.00 112 THR A O 1
ATOM 890 N N . THR A 1 113 ? 17.452 0.391 -1.671 1.00 91.62 113 THR A N 1
ATOM 891 C CA . THR A 1 113 ? 17.915 -0.342 -2.858 1.00 91.62 113 THR A CA 1
ATOM 892 C C . THR A 1 113 ? 18.092 0.586 -4.062 1.00 91.62 113 THR A C 1
ATOM 894 O O . THR A 1 113 ? 19.063 0.459 -4.808 1.00 91.62 113 THR A O 1
ATOM 897 N N . ALA A 1 114 ? 17.191 1.554 -4.246 1.00 90.50 114 ALA A N 1
ATOM 898 C CA . ALA A 1 114 ? 17.308 2.551 -5.303 1.00 90.50 114 ALA A CA 1
ATOM 899 C C . ALA A 1 114 ? 18.580 3.398 -5.154 1.00 90.50 114 ALA A C 1
ATOM 901 O O . ALA A 1 114 ? 19.283 3.615 -6.141 1.00 90.50 114 ALA A O 1
ATOM 902 N N . GLN A 1 115 ? 18.908 3.827 -3.932 1.00 91.38 115 GLN A N 1
ATOM 903 C CA . GLN A 1 115 ? 20.128 4.586 -3.648 1.00 91.38 115 GLN A CA 1
ATOM 904 C C . GLN A 1 115 ? 21.393 3.754 -3.884 1.00 91.38 115 GLN A C 1
ATOM 906 O O . GLN A 1 115 ? 22.302 4.214 -4.573 1.00 91.38 115 GLN A O 1
ATOM 911 N N . GLU A 1 116 ? 21.436 2.520 -3.379 1.00 91.94 116 GLU A N 1
ATOM 912 C CA . GLU A 1 116 ? 22.579 1.609 -3.542 1.00 91.94 116 GLU A CA 1
ATOM 913 C C . GLU A 1 116 ? 22.876 1.291 -5.012 1.00 91.94 116 GLU A C 1
ATOM 915 O O . GLU A 1 116 ? 24.035 1.156 -5.400 1.00 91.94 116 GLU A O 1
ATOM 920 N N . ASN A 1 117 ? 21.837 1.223 -5.846 1.00 90.56 117 ASN A N 1
ATOM 921 C CA . ASN A 1 117 ? 21.960 0.927 -7.273 1.00 90.56 117 ASN A CA 1
ATOM 922 C C . ASN A 1 117 ? 21.973 2.186 -8.157 1.00 90.56 117 ASN A C 1
ATOM 924 O O . ASN A 1 117 ? 21.969 2.071 -9.381 1.00 90.56 117 ASN A O 1
ATOM 928 N N . SER A 1 118 ? 22.003 3.388 -7.564 1.00 91.50 118 SER A N 1
ATOM 929 C CA . SER A 1 118 ? 21.976 4.667 -8.293 1.00 91.50 118 SER A CA 1
ATOM 930 C C . SER A 1 118 ? 20.820 4.765 -9.304 1.00 91.50 118 SER A C 1
ATOM 932 O O . SER A 1 118 ? 20.991 5.261 -10.420 1.00 91.50 118 SER A O 1
ATOM 934 N N . LEU A 1 119 ? 19.640 4.261 -8.932 1.00 89.81 119 LEU A N 1
ATOM 935 C CA . LEU A 1 119 ? 18.460 4.289 -9.792 1.00 89.81 119 LEU A CA 1
ATOM 936 C C . LEU A 1 119 ? 17.903 5.711 -9.908 1.00 89.81 119 LEU A C 1
ATOM 938 O O . LEU A 1 119 ? 17.833 6.459 -8.932 1.00 89.81 119 LEU A O 1
ATOM 942 N N . GLN A 1 120 ? 17.448 6.065 -11.107 1.00 90.06 120 GLN A N 1
ATOM 943 C CA . GLN A 1 120 ? 16.770 7.331 -11.354 1.00 90.06 120 GLN A CA 1
ATOM 944 C C . GLN A 1 120 ? 15.279 7.218 -11.014 1.00 90.06 120 GLN A C 1
ATOM 946 O O . GLN A 1 120 ? 14.605 6.279 -11.436 1.00 90.06 120 GLN A O 1
ATOM 951 N N . ASN A 1 121 ? 14.749 8.203 -10.287 1.00 89.25 121 ASN A N 1
ATOM 952 C CA . ASN A 1 121 ? 13.314 8.316 -10.048 1.00 89.25 121 ASN A CA 1
ATOM 953 C C . ASN A 1 121 ? 12.622 8.890 -11.295 1.00 89.25 121 ASN A C 1
ATOM 955 O O . ASN A 1 121 ? 12.869 10.037 -11.663 1.00 89.25 121 ASN A O 1
ATOM 959 N N . LEU A 1 122 ? 11.753 8.089 -11.914 1.00 90.94 122 LEU A N 1
ATOM 960 C CA . LEU A 1 122 ? 10.980 8.454 -13.106 1.00 90.94 122 LEU A CA 1
ATOM 961 C C . LEU A 1 122 ? 9.494 8.710 -12.807 1.00 90.94 122 LEU A C 1
ATOM 963 O O . LEU A 1 122 ? 8.712 8.937 -13.727 1.00 90.94 122 LEU A O 1
ATOM 967 N N . SER A 1 123 ? 9.075 8.684 -11.537 1.00 88.56 123 SER A N 1
ATOM 968 C CA . SER A 1 123 ? 7.661 8.804 -11.163 1.00 88.56 123 SER A CA 1
ATOM 969 C C . SER A 1 123 ? 7.039 10.106 -11.669 1.00 88.56 123 SER A C 1
ATOM 971 O O . SER A 1 123 ? 5.912 10.094 -12.156 1.00 88.56 123 SER A O 1
ATOM 973 N N . GLY A 1 124 ? 7.777 11.221 -11.617 1.00 89.56 124 GLY A N 1
ATOM 974 C CA . GLY A 1 124 ? 7.305 12.512 -12.129 1.00 89.56 124 GLY A CA 1
ATOM 975 C C . GLY A 1 124 ? 7.030 12.494 -13.636 1.00 89.56 124 GLY A C 1
ATOM 976 O O . GLY A 1 124 ? 5.975 12.955 -14.077 1.00 89.56 124 GLY A O 1
ATOM 977 N N . ASP A 1 125 ? 7.937 11.900 -14.414 1.00 91.31 125 ASP A N 1
ATOM 978 C CA . ASP A 1 125 ? 7.796 11.783 -15.868 1.00 91.31 125 ASP A CA 1
ATOM 979 C C . ASP A 1 125 ? 6.623 10.868 -16.233 1.00 91.31 125 ASP A C 1
ATOM 981 O O . ASP A 1 125 ? 5.802 11.212 -17.084 1.00 91.31 125 ASP A O 1
ATOM 985 N N . VAL A 1 126 ? 6.483 9.739 -15.531 1.00 89.44 126 VAL A N 1
ATOM 986 C CA . VAL A 1 126 ? 5.379 8.788 -15.727 1.00 89.44 126 VAL A CA 1
ATOM 987 C C . VAL A 1 126 ? 4.028 9.425 -15.399 1.00 89.44 126 VAL A C 1
ATOM 989 O O . VAL A 1 126 ? 3.089 9.295 -16.186 1.00 89.44 126 VAL A O 1
ATOM 992 N N . VAL A 1 127 ? 3.913 10.154 -14.283 1.00 89.00 127 VAL A N 1
ATOM 993 C CA . VAL A 1 127 ? 2.677 10.868 -13.908 1.00 89.00 127 VAL A CA 1
ATOM 994 C C . VAL A 1 127 ? 2.325 11.934 -14.947 1.00 89.00 127 VAL A C 1
ATOM 996 O O . VAL A 1 127 ? 1.162 12.055 -15.341 1.00 89.00 127 VAL A O 1
ATOM 999 N N . SER A 1 128 ? 3.322 12.674 -15.438 1.00 91.50 128 SER A N 1
ATOM 1000 C CA . SER A 1 128 ? 3.140 13.667 -16.499 1.00 91.50 128 SER A CA 1
ATOM 1001 C C . SER A 1 128 ? 2.628 13.023 -17.791 1.00 91.50 128 SER A C 1
ATOM 1003 O O . SER A 1 128 ? 1.599 13.440 -18.325 1.00 91.50 128 SER A O 1
ATOM 1005 N N . ILE A 1 129 ? 3.277 11.950 -18.252 1.00 92.62 129 ILE A N 1
ATOM 1006 C CA . ILE A 1 129 ? 2.870 11.197 -19.445 1.00 92.62 129 ILE A CA 1
ATOM 1007 C C . ILE A 1 129 ? 1.450 10.640 -19.282 1.00 92.62 129 ILE A C 1
ATOM 1009 O O . ILE A 1 129 ? 0.624 10.822 -20.176 1.00 92.62 129 ILE A O 1
ATOM 1013 N N . LYS A 1 130 ? 1.126 10.026 -18.134 1.00 89.56 130 LYS A N 1
ATOM 1014 C CA . LYS A 1 130 ? -0.221 9.506 -17.834 1.00 89.56 130 LYS A CA 1
ATOM 1015 C C . LYS A 1 130 ? -1.277 10.603 -17.965 1.00 89.56 130 LYS A C 1
ATOM 1017 O O . LYS A 1 130 ? -2.289 10.399 -18.628 1.00 89.56 130 LYS A O 1
ATOM 1022 N N . LYS A 1 131 ? -1.025 11.784 -17.395 1.00 90.81 131 LYS A N 1
ATOM 1023 C CA . LYS A 1 131 ? -1.937 12.933 -17.486 1.00 90.81 131 LYS A CA 1
ATOM 1024 C C . LYS A 1 131 ? -2.153 13.396 -18.930 1.00 90.81 131 LYS A C 1
ATOM 1026 O O . LYS A 1 131 ? -3.280 13.710 -19.307 1.00 90.81 131 LYS A O 1
ATOM 1031 N N . GLN A 1 132 ? -1.092 13.436 -19.733 1.00 94.75 132 GLN A N 1
ATOM 1032 C CA . GLN A 1 132 ? -1.174 13.851 -21.136 1.00 94.75 132 GLN A CA 1
ATOM 1033 C C . GLN A 1 132 ? -1.935 12.831 -21.991 1.00 94.75 132 GLN A C 1
ATOM 1035 O O . GLN A 1 132 ? -2.745 13.220 -22.830 1.00 94.75 132 GLN A O 1
ATOM 1040 N N . LEU A 1 133 ? -1.725 11.537 -21.739 1.00 92.19 133 LEU A N 1
ATOM 1041 C CA . LEU A 1 133 ? -2.466 10.460 -22.394 1.00 92.19 133 LEU A CA 1
ATOM 1042 C C . LEU A 1 133 ? -3.957 10.495 -22.039 1.00 92.19 133 LEU A C 1
ATOM 1044 O O . LEU A 1 133 ? -4.781 10.410 -22.943 1.00 92.19 133 LEU A O 1
ATOM 1048 N N . LEU A 1 134 ? -4.307 10.687 -20.761 1.00 91.06 134 LEU A N 1
ATOM 1049 C CA . LEU A 1 134 ?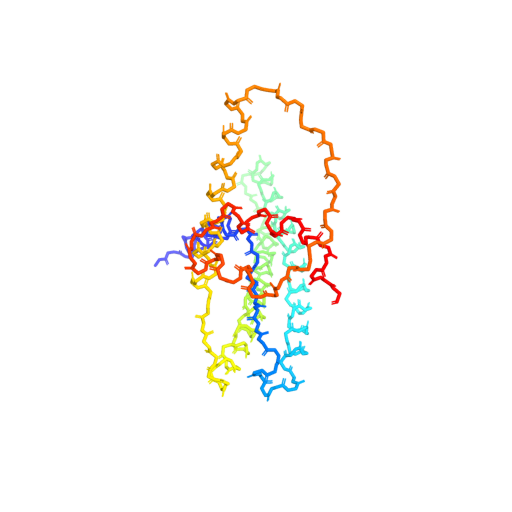 -5.705 10.817 -20.327 1.00 91.06 134 LEU A CA 1
ATOM 1050 C C . LEU A 1 134 ? -6.405 11.995 -21.016 1.00 91.06 134 LEU A C 1
ATOM 1052 O O . LEU A 1 134 ? -7.491 11.833 -21.563 1.00 91.06 134 LEU A O 1
ATOM 1056 N N . ARG A 1 135 ? -5.751 13.161 -21.081 1.00 92.88 135 ARG A N 1
ATOM 1057 C CA . ARG A 1 135 ? -6.293 14.324 -21.800 1.00 92.88 135 ARG A CA 1
ATOM 1058 C C . ARG A 1 135 ? -6.518 14.028 -23.286 1.00 92.88 135 ARG A C 1
ATOM 1060 O O . ARG A 1 135 ? -7.567 14.362 -23.825 1.00 92.88 135 ARG A O 1
ATOM 1067 N N . ALA A 1 136 ? -5.542 13.415 -23.954 1.00 92.31 136 ALA A N 1
ATOM 1068 C CA . ALA A 1 136 ? -5.666 13.081 -25.372 1.00 92.31 136 ALA A CA 1
ATOM 1069 C C . ALA A 1 136 ? -6.798 12.069 -25.631 1.00 92.31 136 ALA A C 1
ATOM 1071 O O . ALA A 1 136 ? -7.476 12.144 -26.656 1.00 92.31 136 ALA A O 1
ATOM 1072 N N . GLU A 1 137 ? -7.027 11.142 -24.699 1.00 90.44 137 GLU A N 1
ATOM 1073 C CA . GLU A 1 137 ? -8.148 10.204 -24.751 1.00 90.44 137 GLU A CA 1
ATOM 1074 C C . GLU A 1 137 ? -9.504 10.917 -24.624 1.00 90.44 137 GLU A C 1
ATOM 1076 O O . GLU A 1 137 ? -10.408 10.647 -25.418 1.00 90.44 137 GLU A O 1
ATOM 1081 N N . GLU A 1 138 ? -9.631 11.873 -23.699 1.00 90.62 138 GLU A N 1
ATOM 1082 C CA . GLU A 1 138 ? -10.829 12.710 -23.547 1.00 90.62 138 GLU A CA 1
ATOM 1083 C C . GLU A 1 138 ? -11.116 13.535 -24.816 1.00 90.62 138 GLU A C 1
ATOM 1085 O O . GLU A 1 138 ? -12.241 13.540 -25.321 1.00 90.62 138 GLU A O 1
ATOM 1090 N N . GLU A 1 139 ? -10.097 14.183 -25.390 1.00 87.19 139 GLU A N 1
ATOM 1091 C CA . GLU A 1 139 ? -10.212 14.976 -26.625 1.00 87.19 139 GLU A CA 1
ATOM 1092 C C . GLU A 1 139 ? -10.650 14.115 -27.828 1.00 87.19 139 GLU A C 1
ATOM 1094 O O . GLU A 1 139 ? -11.511 14.511 -28.624 1.00 87.19 139 GLU A O 1
ATOM 1099 N N . MET A 1 140 ? -10.118 12.897 -27.941 1.00 80.75 140 MET A N 1
ATOM 1100 C CA . MET A 1 140 ? -10.499 11.936 -28.979 1.00 80.75 140 MET A CA 1
ATOM 1101 C C . MET A 1 140 ? -11.947 11.438 -28.812 1.00 80.75 140 MET A C 1
ATOM 1103 O O . MET A 1 140 ? -12.671 11.300 -29.799 1.00 80.75 140 MET A O 1
ATOM 1107 N N . GLY A 1 141 ? -12.419 11.233 -27.579 1.00 73.56 141 GLY A N 1
ATOM 1108 C CA . GLY A 1 141 ? -13.820 10.887 -27.303 1.00 73.56 141 GLY A CA 1
ATOM 1109 C C . GLY A 1 141 ? -14.807 12.012 -27.647 1.00 73.56 141 GLY A C 1
ATOM 1110 O O . GLY A 1 141 ? -15.897 11.761 -28.173 1.00 73.56 141 GLY A O 1
ATOM 1111 N N . MET A 1 142 ? -14.415 13.269 -27.424 1.00 63.81 142 MET A N 1
ATOM 1112 C CA . MET A 1 142 ? -15.236 14.445 -27.746 1.00 63.81 142 MET A CA 1
ATOM 1113 C C . MET A 1 142 ? -15.360 14.685 -29.257 1.00 63.81 142 MET A C 1
ATOM 1115 O O . MET A 1 142 ? -16.428 15.066 -29.741 1.00 63.81 142 MET A O 1
ATOM 1119 N N . THR A 1 143 ? -14.304 14.412 -30.029 1.00 59.28 143 THR A N 1
ATOM 1120 C CA . THR A 1 143 ? -14.343 14.523 -31.500 1.00 59.28 143 THR A CA 1
ATOM 1121 C C . THR A 1 143 ? -15.226 13.450 -32.143 1.00 59.28 143 THR A C 1
ATOM 1123 O O . THR A 1 143 ? -16.006 13.773 -33.038 1.00 59.28 143 THR A O 1
ATOM 1126 N N . ALA A 1 144 ? -15.216 12.213 -31.633 1.00 56.59 144 ALA A N 1
ATOM 1127 C CA . ALA A 1 144 ? -16.118 11.147 -32.085 1.00 56.59 144 ALA A CA 1
ATOM 1128 C C . ALA A 1 144 ? -17.601 11.426 -31.768 1.00 56.59 144 ALA A C 1
ATOM 1130 O O . ALA A 1 144 ? -18.487 11.000 -32.502 1.00 56.59 144 ALA A O 1
ATOM 1131 N N . SER A 1 145 ? -17.877 12.174 -30.696 1.00 54.09 145 SER A N 1
ATOM 1132 C CA . SER A 1 145 ? -19.241 12.531 -30.277 1.00 54.09 145 SER A CA 1
ATOM 1133 C C . SER A 1 145 ? -19.831 13.715 -31.064 1.00 54.09 145 SER A C 1
ATOM 1135 O O . SER A 1 145 ? -21.049 13.865 -31.132 1.00 54.09 145 SER A O 1
ATOM 1137 N N . SER A 1 146 ? -18.979 14.553 -31.671 1.00 51.69 146 SER A N 1
ATOM 1138 C CA . SER A 1 146 ? -19.370 15.733 -32.465 1.00 51.69 146 SER A CA 1
ATOM 1139 C C . SER A 1 146 ? -19.594 15.414 -33.955 1.00 51.69 146 SER A C 1
ATOM 1141 O O . SER A 1 146 ? -20.328 16.112 -34.654 1.00 51.69 146 SER A O 1
ATOM 1143 N N . LEU A 1 147 ? -19.010 14.320 -34.450 1.00 50.16 147 LEU A N 1
ATOM 1144 C CA . LEU A 1 147 ? -19.202 13.810 -35.808 1.00 50.16 147 LEU A CA 1
ATOM 1145 C C . LEU A 1 147 ? -20.154 12.609 -35.751 1.00 50.16 147 LEU A C 1
ATOM 1147 O O . LEU A 1 147 ? -19.747 11.492 -35.452 1.00 50.16 147 LEU A O 1
ATOM 1151 N N . GLY A 1 148 ? -21.444 12.864 -35.989 1.00 44.03 148 GLY A N 1
ATOM 1152 C CA . GLY A 1 148 ? -22.505 11.860 -35.911 1.00 44.03 148 GLY A CA 1
ATOM 1153 C C . GLY A 1 148 ? -22.179 10.543 -36.628 1.00 44.03 148 GLY A C 1
ATOM 1154 O O . GLY A 1 148 ? -21.600 10.544 -37.709 1.00 44.03 148 GLY A O 1
ATOM 1155 N N . SER A 1 149 ? -22.590 9.442 -35.985 1.00 46.25 149 SER A N 1
ATOM 1156 C CA . SER A 1 149 ? -22.660 8.053 -36.466 1.00 46.25 149 SER A CA 1
ATOM 1157 C C . SER A 1 149 ? -22.298 7.853 -37.947 1.00 46.25 149 SER A C 1
ATOM 1159 O O . SER A 1 149 ? -23.154 7.851 -38.830 1.00 46.25 149 SER A O 1
ATOM 1161 N N . GLY A 1 150 ? -21.009 7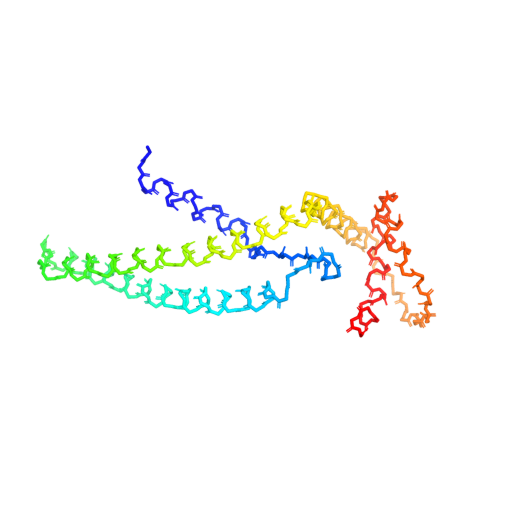.648 -38.209 1.00 37.06 150 GLY A N 1
ATOM 1162 C CA . GLY A 1 150 ? -20.507 7.062 -39.444 1.00 37.06 150 GLY A CA 1
ATOM 1163 C C . GLY A 1 150 ? -19.986 5.670 -39.128 1.00 37.06 150 GLY A C 1
ATOM 1164 O O . GLY A 1 150 ? -18.921 5.530 -38.530 1.00 37.06 150 GLY A O 1
ATOM 1165 N N . VAL A 1 151 ? -20.760 4.644 -39.484 1.00 41.75 151 VAL A N 1
ATOM 1166 C CA . VAL A 1 151 ? -20.375 3.230 -39.376 1.00 41.75 151 VAL A CA 1
ATOM 1167 C C . VAL A 1 151 ? -19.004 3.044 -40.024 1.00 41.75 151 VAL A C 1
ATOM 1169 O O . VAL A 1 151 ? -18.873 3.144 -41.239 1.00 41.75 151 VAL A O 1
ATOM 1172 N N . SER A 1 152 ? -17.983 2.793 -39.208 1.00 39.06 152 SER A N 1
ATOM 1173 C CA . SER A 1 152 ? -16.684 2.330 -39.688 1.00 39.06 152 SER A CA 1
ATOM 1174 C C . SER A 1 152 ? -16.632 0.823 -39.487 1.00 39.06 152 SER A C 1
ATOM 1176 O O . SER A 1 152 ? -16.725 0.328 -38.364 1.00 39.06 152 SER A O 1
ATOM 1178 N N . GLU A 1 153 ? -16.578 0.109 -40.608 1.00 34.69 153 GLU A N 1
ATOM 1179 C CA . GLU A 1 153 ? -16.454 -1.343 -40.698 1.00 34.69 153 GLU A CA 1
ATOM 1180 C C . GLU A 1 153 ? -15.285 -1.876 -39.845 1.00 34.69 153 GLU A C 1
ATOM 1182 O O . GLU A 1 153 ? -14.286 -1.173 -39.659 1.00 34.69 153 GLU A O 1
ATOM 1187 N N . PRO A 1 154 ? -15.361 -3.131 -39.355 1.00 42.28 154 PRO A N 1
ATOM 1188 C CA . PRO A 1 154 ? -14.282 -3.765 -38.609 1.00 42.28 154 PRO A CA 1
ATOM 1189 C C . PRO A 1 154 ? -13.146 -4.099 -39.579 1.00 42.28 154 PRO A C 1
ATOM 1191 O O . PRO A 1 154 ? -13.066 -5.202 -40.126 1.00 42.28 154 PRO A O 1
ATOM 1194 N N . ASN A 1 155 ? -12.294 -3.115 -39.859 1.00 39.56 155 ASN A N 1
ATOM 1195 C CA . ASN A 1 155 ? -11.202 -3.312 -40.790 1.00 39.56 155 ASN A CA 1
ATOM 1196 C C . ASN A 1 155 ? -10.093 -4.131 -40.120 1.00 39.56 155 ASN A C 1
ATOM 1198 O O . ASN A 1 155 ? -9.660 -3.856 -39.001 1.00 39.56 155 ASN A O 1
ATOM 1202 N N . LYS A 1 156 ? -9.706 -5.185 -40.835 1.00 38.56 156 LYS A N 1
ATOM 1203 C CA . LYS A 1 156 ? -8.781 -6.254 -40.461 1.00 38.56 156 LYS A CA 1
ATOM 1204 C C . LYS A 1 156 ? -7.542 -5.729 -39.743 1.00 38.56 156 LYS A C 1
ATOM 1206 O O . LYS A 1 156 ? -6.864 -4.845 -40.259 1.00 38.56 156 LYS A O 1
ATOM 1211 N N . SER A 1 157 ? -7.207 -6.363 -38.624 1.00 41.94 157 SER A N 1
ATOM 1212 C CA . SER A 1 157 ? -5.932 -6.217 -37.928 1.00 41.94 157 SER A CA 1
ATOM 1213 C C . SER A 1 157 ? -4.784 -6.437 -38.920 1.00 41.94 157 SER A C 1
ATOM 1215 O O . SER A 1 157 ? -4.602 -7.567 -39.387 1.00 41.94 157 SER A O 1
ATOM 1217 N N . PRO A 1 158 ? -3.980 -5.416 -39.262 1.00 42.78 158 PRO A N 1
ATOM 1218 C CA . PRO A 1 158 ? -2.671 -5.685 -39.809 1.00 42.78 158 PRO A CA 1
ATOM 1219 C C . PRO A 1 158 ? -1.859 -6.224 -38.635 1.00 42.78 158 PRO A C 1
ATOM 1221 O O . PRO A 1 158 ? -1.821 -5.612 -37.567 1.00 42.78 158 PRO A O 1
ATOM 1224 N N . SER A 1 159 ? -1.212 -7.369 -38.813 1.00 49.59 159 SER A N 1
ATOM 1225 C CA . SER A 1 159 ? -0.088 -7.771 -37.974 1.00 49.59 159 SER A CA 1
ATOM 1226 C C . SER A 1 159 ? 1.020 -6.726 -38.148 1.00 49.59 159 SER A C 1
ATOM 1228 O O . SER A 1 159 ? 1.922 -6.887 -38.971 1.00 49.59 159 SER A O 1
ATOM 1230 N N . LEU A 1 160 ? 0.896 -5.593 -37.460 1.00 51.69 160 LEU A N 1
ATOM 1231 C CA . LEU A 1 160 ? 1.933 -4.582 -37.394 1.00 51.69 160 LEU A CA 1
ATOM 1232 C C . LEU A 1 160 ? 3.038 -5.173 -36.526 1.00 51.69 160 LEU A C 1
ATOM 1234 O O . LEU A 1 160 ? 2.875 -5.329 -35.319 1.00 51.69 160 LEU A O 1
ATOM 1238 N N . SER A 1 161 ? 4.158 -5.514 -37.160 1.00 53.56 161 SER A N 1
ATOM 1239 C CA . SER A 1 161 ? 5.441 -5.645 -36.476 1.00 53.56 161 SER A CA 1
ATOM 1240 C C . SER A 1 161 ? 5.794 -4.260 -35.937 1.00 53.56 161 SER A C 1
ATOM 1242 O O . SER A 1 161 ? 6.447 -3.466 -36.611 1.00 53.56 161 SER A O 1
ATOM 1244 N N . VAL A 1 162 ? 5.243 -3.913 -34.777 1.00 61.28 162 VAL A N 1
ATOM 1245 C CA . VAL A 1 162 ? 5.534 -2.652 -34.106 1.00 61.28 162 VAL A CA 1
ATOM 1246 C C . VAL A 1 162 ? 6.937 -2.783 -33.534 1.00 61.28 162 VAL A C 1
ATOM 1248 O O . VAL A 1 162 ? 7.149 -3.532 -32.586 1.00 61.28 162 VAL A O 1
ATOM 1251 N N . GLU A 1 163 ? 7.894 -2.074 -34.131 1.00 68.88 163 GLU A N 1
ATOM 1252 C CA . GLU A 1 163 ? 9.234 -1.910 -33.560 1.00 68.88 163 GLU A CA 1
ATOM 1253 C C . GLU A 1 163 ? 9.102 -1.463 -32.091 1.00 68.88 163 GLU A C 1
ATOM 1255 O O . GLU A 1 163 ? 8.364 -0.496 -31.839 1.00 68.88 163 GLU A O 1
ATOM 1260 N N . PRO A 1 164 ? 9.793 -2.120 -31.139 1.00 65.25 164 PRO A N 1
ATOM 1261 C CA . PRO A 1 164 ? 9.575 -1.944 -29.698 1.00 65.25 164 PRO A CA 1
ATOM 1262 C C . PRO A 1 164 ? 9.742 -0.486 -29.241 1.00 65.25 164 PRO A C 1
ATOM 1264 O O . PRO A 1 164 ? 9.027 -0.019 -28.355 1.00 65.25 164 PRO A O 1
ATOM 1267 N N . ASP A 1 165 ? 10.595 0.277 -29.925 1.00 81.69 165 ASP A N 1
ATOM 1268 C CA . ASP A 1 165 ? 10.898 1.669 -29.582 1.00 81.69 165 ASP A CA 1
ATOM 1269 C C . ASP A 1 165 ? 9.919 2.687 -30.186 1.00 81.69 165 ASP A C 1
ATOM 1271 O O . ASP A 1 165 ? 9.993 3.887 -29.905 1.00 81.69 165 ASP A O 1
ATOM 1275 N N . THR A 1 166 ? 8.981 2.247 -31.030 1.00 88.06 166 THR A N 1
ATOM 1276 C CA . THR A 1 166 ? 8.033 3.156 -31.695 1.00 88.06 166 THR A CA 1
ATOM 1277 C C . THR A 1 166 ? 7.155 3.878 -30.685 1.00 88.06 166 THR A C 1
ATOM 1279 O O . THR A 1 166 ? 6.958 5.086 -30.810 1.00 88.06 166 THR A O 1
ATOM 1282 N N . LEU A 1 167 ? 6.672 3.171 -29.661 1.00 88.19 167 LEU A N 1
ATOM 1283 C CA . LEU A 1 167 ? 5.860 3.779 -28.611 1.00 88.19 167 LEU A CA 1
ATOM 1284 C C . LEU A 1 167 ? 6.663 4.823 -27.827 1.00 88.19 167 LEU A C 1
ATOM 1286 O O . LEU A 1 167 ? 6.187 5.938 -27.631 1.00 88.19 167 LEU A O 1
ATOM 1290 N N . VAL A 1 168 ? 7.897 4.489 -27.445 1.00 88.44 168 VAL A N 1
ATOM 1291 C CA . VAL A 1 168 ? 8.789 5.393 -26.703 1.00 88.44 168 VAL A CA 1
ATOM 1292 C C . VAL A 1 168 ? 9.028 6.681 -27.489 1.00 88.44 168 VAL A C 1
ATOM 1294 O O . VAL A 1 168 ? 8.875 7.772 -26.946 1.00 88.44 168 VAL A O 1
ATOM 1297 N N . ARG A 1 169 ? 9.318 6.570 -28.787 1.00 91.06 169 ARG A N 1
ATOM 1298 C CA . ARG A 1 169 ? 9.513 7.725 -29.670 1.00 91.06 169 ARG A CA 1
ATOM 1299 C C . ARG A 1 169 ? 8.260 8.592 -29.792 1.00 91.06 169 ARG A C 1
ATOM 1301 O O . ARG A 1 169 ? 8.363 9.811 -29.719 1.00 91.06 169 ARG A O 1
ATOM 1308 N N . LEU A 1 170 ? 7.074 7.991 -29.930 1.00 92.56 170 LEU A N 1
ATOM 1309 C CA . LEU A 1 170 ? 5.818 8.751 -29.969 1.00 92.56 170 LEU A CA 1
ATOM 1310 C C . LEU A 1 170 ? 5.574 9.518 -28.662 1.00 92.56 170 LEU A C 1
ATOM 1312 O O . LEU A 1 170 ? 5.154 10.674 -28.712 1.00 92.56 170 LEU A O 1
ATOM 1316 N N . LEU A 1 171 ? 5.871 8.909 -27.510 1.00 92.06 171 LEU A N 1
ATOM 1317 C CA . LEU A 1 171 ? 5.768 9.571 -26.207 1.00 92.06 171 LEU A CA 1
ATOM 1318 C C . LEU A 1 171 ? 6.779 10.722 -26.071 1.00 92.06 171 LEU A C 1
ATOM 1320 O O . LEU A 1 171 ? 6.406 11.804 -25.625 1.00 92.06 171 LEU A O 1
ATOM 1324 N N . GLN A 1 172 ? 8.027 10.525 -26.508 1.00 91.06 172 GLN A N 1
ATOM 1325 C CA . GLN A 1 172 ? 9.069 11.563 -26.503 1.00 91.06 172 GLN A CA 1
ATOM 1326 C C . GLN A 1 172 ? 8.730 12.749 -27.417 1.00 91.06 172 GLN A C 1
ATOM 1328 O O . GLN A 1 172 ? 9.003 13.896 -27.075 1.00 91.06 172 GLN A O 1
ATOM 1333 N N . GLU A 1 173 ? 8.102 12.487 -28.564 1.00 93.94 173 GLU A N 1
ATOM 1334 C CA . GLU A 1 173 ? 7.648 13.511 -29.513 1.00 93.94 173 GLU A CA 1
ATOM 1335 C C . GLU A 1 173 ? 6.292 14.138 -29.128 1.00 93.94 173 GLU A C 1
ATOM 1337 O O . GLU A 1 173 ? 5.738 14.916 -29.905 1.00 93.94 173 GLU A O 1
ATOM 1342 N N . ALA A 1 174 ? 5.735 13.800 -27.956 1.00 93.12 174 ALA A N 1
ATOM 1343 C CA . ALA A 1 174 ? 4.420 14.249 -27.484 1.00 93.12 174 ALA A CA 1
ATOM 1344 C C . ALA A 1 174 ? 3.261 13.940 -28.461 1.00 93.12 174 ALA A C 1
ATOM 1346 O O . ALA A 1 174 ? 2.257 14.654 -28.524 1.00 93.12 174 ALA A O 1
ATOM 1347 N N . LYS A 1 175 ? 3.377 12.850 -29.230 1.00 93.44 175 LYS A N 1
ATOM 1348 C CA . LYS A 1 175 ? 2.355 12.365 -30.169 1.00 93.44 175 LYS A CA 1
ATOM 1349 C C . LYS A 1 175 ? 1.363 11.438 -29.459 1.00 93.44 175 LYS A C 1
ATOM 1351 O O . LYS A 1 175 ? 1.332 10.234 -29.707 1.00 93.44 175 LYS A O 1
ATOM 1356 N N . TRP A 1 176 ? 0.534 12.010 -28.585 1.00 94.06 176 TRP A N 1
ATOM 1357 C CA . TRP A 1 176 ? -0.345 11.262 -27.672 1.00 94.06 176 TRP A CA 1
ATOM 1358 C C . TRP A 1 176 ? -1.421 10.415 -28.370 1.00 94.06 176 TRP A C 1
ATOM 1360 O O . TRP A 1 176 ? -1.586 9.253 -28.020 1.00 94.06 176 TRP A O 1
ATOM 1370 N N . GLY A 1 177 ? -2.115 10.952 -29.381 1.00 90.88 177 GLY A N 1
ATOM 1371 C CA . GLY A 1 177 ? -3.153 10.216 -30.124 1.00 90.88 177 GLY A CA 1
ATOM 1372 C C . GLY A 1 177 ? -2.613 8.954 -30.816 1.00 90.88 177 GLY A C 1
ATOM 1373 O O . GLY A 1 177 ? -3.053 7.853 -30.492 1.00 90.88 177 GLY A O 1
ATOM 1374 N N . PRO A 1 178 ? -1.581 9.075 -31.675 1.00 91.00 178 PRO A N 1
ATOM 1375 C CA . PRO A 1 178 ? -0.926 7.913 -32.272 1.00 91.00 178 PRO A CA 1
ATOM 1376 C C . PRO A 1 178 ? -0.347 6.933 -31.241 1.00 91.00 178 PRO A C 1
ATOM 1378 O O . PRO A 1 178 ? -0.376 5.726 -31.469 1.00 91.00 178 PRO A O 1
ATOM 1381 N N . ALA A 1 179 ? 0.169 7.427 -30.107 1.00 90.88 179 ALA A N 1
ATOM 1382 C CA . ALA A 1 179 ? 0.651 6.568 -29.025 1.00 90.88 179 ALA A CA 1
ATOM 1383 C C . ALA A 1 179 ? -0.487 5.743 -28.397 1.00 90.88 179 ALA A C 1
ATOM 1385 O O . ALA A 1 179 ? -0.306 4.550 -28.156 1.00 90.88 179 ALA A O 1
ATOM 1386 N N . LEU A 1 180 ? -1.662 6.346 -28.177 1.00 89.44 180 LEU A N 1
ATOM 1387 C CA . LEU A 1 180 ? -2.852 5.655 -27.671 1.00 89.44 180 LEU A CA 1
ATOM 1388 C C . LEU A 1 180 ? -3.359 4.599 -28.654 1.00 89.44 180 LEU A C 1
ATOM 1390 O O . LEU A 1 180 ? -3.639 3.473 -28.243 1.00 89.44 180 LEU A O 1
ATOM 1394 N N . ASP A 1 181 ? -3.449 4.929 -29.941 1.00 88.81 181 ASP A N 1
ATOM 1395 C CA . ASP A 1 181 ? -3.893 3.984 -30.971 1.00 88.81 181 ASP A CA 1
ATOM 1396 C C . ASP A 1 181 ? -2.942 2.793 -31.079 1.00 88.81 181 ASP A C 1
ATOM 1398 O O . ASP A 1 181 ? -3.382 1.642 -31.119 1.00 88.81 181 ASP A O 1
ATOM 1402 N N . LEU A 1 182 ? -1.632 3.054 -31.025 1.00 87.69 182 LEU A N 1
ATOM 1403 C CA . LEU A 1 182 ? -0.613 2.012 -31.013 1.00 87.69 182 LEU A CA 1
ATOM 1404 C C . LEU A 1 182 ? -0.711 1.130 -29.761 1.00 87.69 182 LEU A C 1
ATOM 1406 O O . LEU A 1 182 ? -0.682 -0.096 -29.868 1.00 87.69 182 LEU A O 1
ATOM 1410 N N . ALA A 1 183 ? -0.865 1.729 -28.578 1.00 84.69 183 ALA A N 1
ATOM 1411 C CA . ALA A 1 183 ? -1.016 1.000 -27.318 1.00 84.69 183 ALA A CA 1
ATOM 1412 C C . ALA A 1 183 ? -2.296 0.144 -27.292 1.00 84.69 183 ALA A C 1
ATOM 1414 O O . ALA A 1 183 ? -2.295 -0.969 -26.771 1.00 84.69 183 ALA A O 1
ATOM 1415 N N . ARG A 1 184 ? -3.395 0.628 -27.887 1.00 86.00 184 ARG A N 1
ATOM 1416 C CA . ARG A 1 184 ? -4.650 -0.130 -28.030 1.00 86.00 184 ARG A CA 1
ATOM 1417 C C . ARG A 1 184 ? -4.497 -1.287 -29.011 1.00 86.00 184 ARG A C 1
ATOM 1419 O O . ARG A 1 184 ? -4.914 -2.394 -28.691 1.00 86.00 184 ARG A O 1
ATOM 1426 N N . ALA A 1 185 ? -3.863 -1.049 -30.159 1.00 83.62 185 ALA A N 1
ATOM 1427 C CA . ALA A 1 185 ? -3.619 -2.071 -31.176 1.00 83.62 185 ALA A CA 1
ATOM 1428 C C . ALA A 1 185 ? -2.677 -3.188 -30.692 1.00 83.62 185 ALA A C 1
ATOM 1430 O O . ALA A 1 185 ? -2.775 -4.323 -31.149 1.00 83.62 185 ALA A O 1
ATOM 1431 N N . THR A 1 186 ? -1.781 -2.878 -29.752 1.00 77.56 186 THR A N 1
ATOM 1432 C CA . THR A 1 186 ? -0.809 -3.824 -29.180 1.00 77.56 186 THR A CA 1
ATOM 1433 C C . THR A 1 186 ? -1.256 -4.438 -27.848 1.00 77.56 186 THR A C 1
ATOM 1435 O O . THR A 1 186 ? -0.554 -5.297 -27.302 1.00 77.56 186 THR A O 1
ATOM 1438 N N . ARG A 1 187 ? -2.439 -4.062 -27.331 1.00 68.25 187 ARG A N 1
ATOM 1439 C CA . ARG A 1 187 ? -3.013 -4.586 -26.082 1.00 68.25 187 ARG A CA 1
ATOM 1440 C C . ARG A 1 187 ? -3.277 -6.094 -26.225 1.00 68.25 187 ARG A C 1
ATOM 1442 O O . ARG A 1 187 ? -4.270 -6.503 -26.814 1.00 68.25 187 ARG A O 1
ATOM 1449 N N . GLY A 1 188 ? -2.367 -6.912 -25.692 1.00 58.62 188 GLY A N 1
ATOM 1450 C CA . GLY A 1 188 ? -2.392 -8.381 -25.774 1.00 58.62 188 GLY A CA 1
ATOM 1451 C C . GLY A 1 188 ? -1.162 -9.012 -26.442 1.00 58.62 188 GLY A C 1
ATOM 1452 O O . GLY A 1 188 ? -0.935 -10.200 -26.255 1.00 58.62 188 GLY A O 1
ATOM 1453 N N . SER A 1 189 ? -0.341 -8.234 -27.159 1.00 59.53 189 SER A N 1
ATOM 1454 C CA . SER A 1 189 ? 0.908 -8.710 -27.784 1.00 59.53 189 SER A CA 1
ATOM 1455 C C . SER A 1 189 ? 2.165 -8.416 -26.956 1.00 59.53 189 SER A C 1
ATOM 1457 O O . SER A 1 189 ? 3.193 -9.038 -27.187 1.00 59.53 189 SER A O 1
ATOM 1459 N N . LEU A 1 190 ? 2.105 -7.457 -26.026 1.00 52.16 190 LEU A N 1
ATOM 1460 C CA . LEU A 1 190 ? 3.243 -6.999 -25.208 1.00 52.16 190 LEU A CA 1
ATOM 1461 C C . LEU A 1 190 ? 3.323 -7.683 -23.826 1.00 52.16 190 LEU A C 1
ATOM 1463 O O . LEU A 1 190 ? 4.092 -7.254 -22.973 1.00 52.16 190 LEU A O 1
ATOM 1467 N N . GLY A 1 191 ? 2.486 -8.698 -23.582 1.00 46.28 191 GLY A N 1
ATOM 1468 C CA . GLY A 1 191 ? 2.365 -9.394 -22.294 1.00 46.28 191 GLY A CA 1
ATOM 1469 C C . GLY A 1 191 ? 2.842 -10.850 -22.292 1.00 46.28 191 GLY A C 1
ATOM 1470 O O . GLY A 1 191 ? 2.489 -11.572 -21.362 1.00 46.28 191 GLY A O 1
ATOM 1471 N N . SER A 1 192 ? 3.570 -11.292 -23.325 1.00 32.78 192 SER A N 1
ATOM 1472 C CA . SER A 1 192 ? 4.184 -12.629 -23.404 1.00 32.78 192 SER A CA 1
ATOM 1473 C C . SER A 1 192 ? 5.684 -12.573 -23.167 1.00 32.78 192 SER A C 1
ATOM 1475 O O . SER A 1 192 ? 6.326 -11.792 -23.907 1.00 32.78 192 SER A O 1
#

Organism: Triatoma infestans (NCBI:txid30076)

Radius of gyration: 25.28 Å; chains: 1; bounding box: 55×34×73 Å

pLDDT: mean 82.48, std 16.2, range [32.78, 98.19]